Protein AF-0000000074132745 (afdb_homodimer)

Organism: Ligilactobacillus salivarius (strain UCC118) (NCBI:txid362948)

Radius of gyration: 22.04 Å; Cα contacts (8 Å, |Δi|>4): 726; chains: 2; bounding box: 59×52×39 Å

Foldseek 3Di:
DADQVVLQVCLQVQQDDPPDQWGWHHDVQKIKIKHFQDAWWADDAAKIKGKTKMKMWMWGDDPVQAIEIKMKIWIWMWMWGADPNDIDIDTDTDIDMGDDFDWDWDWHFTARPVVRDTGIDIGIDGPVVSVCSSVVSSVVSVGYYDDPVD/DADQVVLQVCCQVQQDDPPDQWGWHHDVQKIKIKHFQDAWWADDDAKIKGKTKMKMWMWGDDPVQAIEIKIKIWIWMWMWGADPNDIDIDTDTDIDMGDDFDWDWDWHFTARPVVRDTGIDIGIDGPVVSVCSSVVSSVVSVGYYDDPVD

Solvent-accessible surface area (backbone atoms only — not comparable to full-atom values): 15128 Å² total; per-residue (Å²): 108,62,53,68,68,59,53,55,67,44,40,38,72,69,69,39,45,95,85,44,84,40,48,46,46,69,59,93,59,23,44,37,36,39,32,68,48,37,48,32,38,37,58,50,66,54,31,41,34,42,39,40,32,35,40,32,47,35,35,37,57,49,94,84,50,29,31,47,78,43,27,36,39,41,39,37,38,40,34,42,33,43,45,95,89,39,71,27,40,36,39,37,41,37,38,36,41,27,54,67,48,39,42,34,42,36,37,30,48,22,28,37,60,84,82,62,50,73,40,84,41,74,35,60,45,49,48,66,57,61,50,47,55,54,50,48,54,37,45,74,38,54,39,41,76,45,56,97,89,88,107,60,52,69,69,59,54,57,68,43,41,38,71,70,69,38,46,93,86,44,84,40,49,45,48,69,59,91,59,24,44,38,37,39,32,69,46,38,46,33,39,37,56,49,67,55,30,42,33,41,38,40,33,38,40,32,46,36,36,36,58,50,95,85,50,30,31,48,78,44,27,36,39,39,38,37,37,39,35,42,32,42,45,95,87,39,71,26,39,34,40,36,41,38,40,36,39,26,54,66,46,41,43,34,40,37,38,30,48,23,30,36,60,85,81,62,50,72,41,83,41,74,33,59,45,50,50,64,57,62,50,49,54,54,51,50,54,38,45,74,40,53,40,41,76,44,56,97,89,84

Sequence (300 aa):
MIEKEKVLSDAPKVLNSDNNPWGVTVEGDSIIGTWKWMDARFFTEGGISDEDKEFTFTVTLKDNGKWKEVDSTSSKTSSIRMHNGKLSFGKDISFSKGKTYQKSISFGIGQDKESGKVGIVESRLDTSIIKKSIRDYLKQCGWKKAGLFGMIEKEKVLSDAPKVLNSDNNPWGVTVEGDSIIGTWKWMDARFFTEGGISDEDKEFTFTVTLKDNGKWKEVDSTSSKTSSIRMHNGKLSFGKDISFSKGKTYQKSISFGIGQDKESGKVGIVESRLDTSIIKKSIRDYLKQCGWKKAGLFG

Secondary structure (DSSP, 8-state):
---HHHHHHHHHHHH--TT-SSEEEEETTEEEEEEEEEEEEEEETTEEEEEEEEEEEEEEE-TTSEEEEEEEEEEEEEEEEEETTEEEEEEEEEEEEEEEEEEEEEEEEEEETTT--EEEEEEEEEHHHHHHHHHHHHHHTT-EE--TT-/---HHHHHHHHHHHH--TT-SSEEEEETTEEEEEEEEEEEEEEETTEEEEEEEEEEEEEEE-TTSEEEEEEEEEEEEEEEEEETTEEEEEEEEEEEEEEEEEEEEEEEEEEETTT--EEEEEEEEEHHHHHHHHHHHHHHTT-EE--TT-

Structure (mmCIF, N/CA/C/O backbone):
data_AF-0000000074132745-model_v1
#
loop_
_entity.id
_entity.type
_entity.pdbx_description
1 polymer 'Uncharacterized protein'
#
loop_
_atom_site.group_PDB
_atom_site.id
_atom_site.type_symbol
_atom_site.label_atom_id
_atom_site.label_alt_id
_atom_site.label_comp_id
_atom_site.label_asym_id
_atom_site.label_entity_id
_atom_site.label_seq_id
_atom_site.pdbx_PDB_ins_code
_atom_site.Cartn_x
_atom_site.Cartn_y
_atom_site.Cartn_z
_atom_site.occupancy
_atom_site.B_iso_or_equiv
_atom_site.auth_seq_id
_atom_site.auth_comp_id
_atom_site.auth_asym_id
_atom_site.auth_atom_id
_atom_site.pdbx_PDB_model_num
ATOM 1 N N . MET A 1 1 ? -24.797 -20.672 -15.43 1 91.62 1 MET A N 1
ATOM 2 C CA . MET A 1 1 ? -23.875 -20.406 -14.336 1 91.62 1 MET A CA 1
ATOM 3 C C . MET A 1 1 ? -23.484 -21.703 -13.625 1 91.62 1 MET A C 1
ATOM 5 O O . MET A 1 1 ? -24.344 -22.5 -13.258 1 91.62 1 MET A O 1
ATOM 9 N N . ILE A 1 2 ? -22.109 -21.859 -13.648 1 95.31 2 ILE A N 1
ATOM 10 C CA . ILE A 1 2 ? -21.594 -23.031 -12.953 1 95.31 2 ILE A CA 1
ATOM 11 C C . ILE A 1 2 ? -21.828 -22.891 -11.453 1 95.31 2 ILE A C 1
ATOM 13 O O . ILE A 1 2 ? -21.703 -21.797 -10.898 1 95.31 2 ILE A O 1
ATOM 17 N N . GLU A 1 3 ? -22.156 -23.938 -10.828 1 96.56 3 GLU A N 1
ATOM 18 C CA . GLU A 1 3 ? -22.453 -23.922 -9.398 1 96.56 3 GLU A CA 1
ATOM 19 C C . GLU A 1 3 ? -21.25 -23.5 -8.578 1 96.56 3 GLU A C 1
ATOM 21 O O . GLU A 1 3 ? -20.109 -23.828 -8.93 1 96.56 3 GLU A O 1
ATOM 26 N N . LYS A 1 4 ? -21.562 -22.844 -7.469 1 97.88 4 LYS A N 1
ATOM 27 C CA . LYS A 1 4 ? -20.547 -22.266 -6.609 1 97.88 4 LYS A CA 1
ATOM 28 C C . LYS A 1 4 ? -19.5 -23.297 -6.195 1 97.88 4 LYS A C 1
ATOM 30 O O . LYS A 1 4 ? -18.297 -23.062 -6.305 1 97.88 4 LYS A O 1
ATOM 35 N N . GLU A 1 5 ? -19.938 -24.438 -5.785 1 97.12 5 GLU A N 1
ATOM 36 C CA . GLU A 1 5 ? -19.047 -25.484 -5.273 1 97.12 5 GLU A CA 1
ATOM 37 C C . GLU A 1 5 ? -18.062 -25.938 -6.348 1 97.12 5 GLU A C 1
ATOM 39 O O . GLU A 1 5 ? -16.875 -26.141 -6.066 1 97.12 5 GLU A O 1
ATOM 44 N N . LYS A 1 6 ? -18.562 -26.094 -7.461 1 97.88 6 LYS A N 1
ATOM 45 C CA . LYS A 1 6 ? -17.719 -26.562 -8.562 1 97.88 6 LYS A CA 1
ATOM 46 C C . LYS A 1 6 ? -16.719 -25.484 -8.969 1 97.88 6 LYS A C 1
ATOM 48 O O . LYS A 1 6 ? -15.555 -25.781 -9.25 1 97.88 6 LYS A O 1
ATOM 53 N N . VAL A 1 7 ? -17.172 -24.172 -9.031 1 98.56 7 VAL A N 1
ATOM 54 C CA . VAL A 1 7 ? -16.297 -23.062 -9.352 1 98.56 7 VAL A CA 1
ATOM 55 C C . VAL A 1 7 ? -15.125 -23.016 -8.367 1 98.56 7 VAL A C 1
ATOM 57 O O . VAL A 1 7 ? -13.977 -22.891 -8.781 1 98.56 7 VAL A O 1
ATOM 60 N N . LEU A 1 8 ? -15.406 -23.172 -7.113 1 98.69 8 LEU A N 1
ATOM 61 C CA . LEU A 1 8 ? -14.398 -23.109 -6.062 1 98.69 8 LEU A CA 1
ATOM 62 C C . LEU A 1 8 ? -13.438 -24.297 -6.172 1 98.69 8 LEU A C 1
ATOM 64 O O . LEU A 1 8 ? -12.219 -24.109 -6.098 1 98.69 8 LEU A O 1
ATOM 68 N N . SER A 1 9 ? -13.938 -25.438 -6.391 1 98.19 9 SER A N 1
ATOM 69 C CA . SER A 1 9 ? -13.109 -26.641 -6.41 1 98.19 9 SER A CA 1
ATOM 70 C C . SER A 1 9 ? -12.172 -26.656 -7.613 1 98.19 9 SER A C 1
ATOM 72 O O . SER A 1 9 ? -11.047 -27.141 -7.527 1 98.19 9 SER A O 1
ATOM 74 N N . ASP A 1 10 ? -12.578 -26.094 -8.711 1 98.44 10 ASP A N 1
ATOM 75 C CA . ASP A 1 10 ? -11.82 -26.156 -9.953 1 98.44 10 ASP A CA 1
ATOM 76 C C . ASP A 1 10 ? -10.805 -25.031 -10.031 1 98.44 10 ASP A C 1
ATOM 78 O O . ASP A 1 10 ? -9.852 -25.078 -10.82 1 98.44 10 ASP A O 1
ATOM 82 N N . ALA A 1 11 ? -10.977 -23.984 -9.227 1 98.69 11 ALA A N 1
ATOM 83 C CA . ALA A 1 11 ? -10.203 -22.75 -9.359 1 98.69 11 ALA A CA 1
ATOM 84 C C . ALA A 1 11 ? -8.703 -23.031 -9.273 1 98.69 11 ALA A C 1
ATOM 86 O O . ALA A 1 11 ? -7.941 -22.641 -10.156 1 98.69 11 ALA A O 1
ATOM 87 N N . PRO A 1 12 ? -8.25 -23.766 -8.242 1 98.62 12 PRO A N 1
ATOM 88 C CA . PRO A 1 12 ? -6.812 -24.016 -8.172 1 98.62 12 PRO A CA 1
ATOM 89 C C . PRO A 1 12 ? -6.289 -24.812 -9.375 1 98.62 12 PRO A C 1
ATOM 91 O O . PRO A 1 12 ? -5.18 -24.547 -9.844 1 98.62 12 PRO A O 1
ATOM 94 N N . LYS A 1 13 ? -7.062 -25.734 -9.875 1 97.75 13 LYS A N 1
ATOM 95 C CA . LYS A 1 13 ? -6.652 -26.562 -11.008 1 97.75 13 LYS A CA 1
ATOM 96 C C . LYS A 1 13 ? -6.52 -25.719 -12.281 1 97.75 13 LYS A C 1
ATOM 98 O O . LYS A 1 13 ? -5.605 -25.938 -13.078 1 97.75 13 LYS A O 1
ATOM 103 N N . VAL A 1 14 ? -7.371 -24.797 -12.367 1 97.88 14 VAL A N 1
ATOM 104 C CA . VAL A 1 14 ? -7.445 -24 -13.594 1 97.88 14 VAL A CA 1
ATOM 105 C C . VAL A 1 14 ? -6.449 -22.844 -13.531 1 97.88 14 VAL A C 1
ATOM 107 O O . VAL A 1 14 ? -5.812 -22.516 -14.531 1 97.88 14 VAL A O 1
ATOM 110 N N . LEU A 1 15 ? -6.281 -22.266 -12.375 1 98.44 15 LEU A N 1
ATOM 111 C CA . LEU A 1 15 ? -5.617 -20.969 -12.258 1 98.44 15 LEU A CA 1
ATOM 112 C C . LEU A 1 15 ? -4.148 -21.141 -11.883 1 98.44 15 LEU A C 1
ATOM 114 O O . LEU A 1 15 ? -3.35 -20.219 -12.047 1 98.44 15 LEU A O 1
ATOM 118 N N . ASN A 1 16 ? -3.832 -22.219 -11.297 1 98.31 16 ASN A N 1
ATOM 119 C CA . ASN A 1 16 ? -2.428 -22.453 -10.977 1 98.31 16 ASN A CA 1
ATOM 120 C C . ASN A 1 16 ? -1.669 -23.016 -12.18 1 98.31 16 ASN A C 1
ATOM 122 O O . ASN A 1 16 ? -2.191 -23.859 -12.914 1 98.31 16 ASN A O 1
ATOM 126 N N . SER A 1 17 ? -0.563 -22.438 -12.438 1 96.06 17 SER A N 1
ATOM 127 C CA . SER A 1 17 ? 0.348 -22.906 -13.484 1 96.06 17 SER A CA 1
ATOM 128 C C . SER A 1 17 ? 1.798 -22.594 -13.125 1 96.06 17 SER A C 1
ATOM 130 O O . SER A 1 17 ? 2.072 -21.625 -12.398 1 96.06 17 SER A O 1
ATOM 132 N N . ASP A 1 18 ? 2.672 -23.344 -13.734 1 92.5 18 ASP A N 1
ATOM 133 C CA . ASP A 1 18 ? 4.094 -23.109 -13.516 1 92.5 18 ASP A CA 1
ATOM 134 C C . ASP A 1 18 ? 4.523 -21.766 -14.094 1 92.5 18 ASP A C 1
ATOM 136 O O . ASP A 1 18 ? 5.57 -21.219 -13.734 1 92.5 18 ASP A O 1
ATOM 140 N N . ASN A 1 19 ? 3.654 -21.266 -14.969 1 93 19 ASN A N 1
ATOM 141 C CA . ASN A 1 19 ? 4.004 -20.016 -15.648 1 93 19 ASN A CA 1
ATOM 142 C C . ASN A 1 19 ? 3.516 -18.797 -14.883 1 93 19 ASN A C 1
ATOM 144 O O . ASN A 1 19 ? 3.885 -17.672 -15.211 1 93 19 ASN A O 1
ATOM 148 N N . ASN A 1 20 ? 2.699 -19.047 -13.875 1 95.25 20 ASN A N 1
ATOM 149 C CA . ASN A 1 20 ? 2.191 -17.938 -13.086 1 95.25 20 ASN A CA 1
ATOM 150 C C . ASN A 1 20 ? 3.039 -17.703 -11.836 1 95.25 20 ASN A C 1
ATOM 152 O O . ASN A 1 20 ? 3.338 -18.641 -11.102 1 95.25 20 ASN A O 1
ATOM 156 N N . PRO A 1 21 ? 3.383 -16.531 -11.617 1 95.75 21 PRO A N 1
ATOM 157 C CA . PRO A 1 21 ? 4.207 -16.266 -10.438 1 95.75 21 PRO A CA 1
ATOM 158 C C . PRO A 1 21 ? 3.391 -16.219 -9.148 1 95.75 21 PRO A C 1
ATOM 160 O O . PRO A 1 21 ? 3.906 -15.812 -8.102 1 95.75 21 PRO A O 1
ATOM 163 N N . TRP A 1 22 ? 2.117 -16.594 -9.227 1 98.06 22 TRP A N 1
ATOM 164 C CA . TRP A 1 22 ? 1.252 -16.625 -8.055 1 98.06 22 TRP A CA 1
ATOM 165 C C . TRP A 1 22 ? 0.642 -18.016 -7.863 1 98.06 22 TRP A C 1
ATOM 167 O O . TRP A 1 22 ? 0.719 -18.859 -8.758 1 98.06 22 TRP A O 1
ATOM 177 N N . GLY A 1 23 ? 0.173 -18.203 -6.586 1 98.38 23 GLY A N 1
ATOM 178 C CA . GLY A 1 23 ? -0.6 -19.391 -6.266 1 98.38 23 GLY A CA 1
ATOM 179 C C . GLY A 1 23 ? -2.045 -19.094 -5.918 1 98.38 23 GLY A C 1
ATOM 180 O O . GLY A 1 23 ? -2.348 -18.031 -5.367 1 98.38 23 GLY A O 1
ATOM 181 N N . VAL A 1 24 ? -2.898 -20.062 -6.242 1 98.88 24 VAL A N 1
ATOM 182 C CA . VAL A 1 24 ? -4.32 -19.891 -5.965 1 98.88 24 VAL A CA 1
ATOM 183 C C . VAL A 1 24 ? -4.801 -21.016 -5.043 1 98.88 24 VAL A C 1
ATOM 185 O O . VAL A 1 24 ? -4.488 -22.188 -5.262 1 98.88 24 VAL A O 1
ATOM 188 N N . THR A 1 25 ? -5.465 -20.656 -4.035 1 98.81 25 THR A N 1
ATOM 189 C CA . THR A 1 25 ? -6.105 -21.562 -3.094 1 98.81 25 THR A CA 1
ATOM 190 C C . THR A 1 25 ? -7.562 -21.172 -2.865 1 98.81 25 THR A C 1
ATOM 192 O O . THR A 1 25 ? -8.023 -20.156 -3.365 1 98.81 25 THR A O 1
ATOM 195 N N . VAL A 1 26 ? -8.25 -22.078 -2.18 1 98.88 26 VAL A N 1
ATOM 196 C CA . VAL A 1 26 ? -9.641 -21.812 -1.816 1 98.88 26 VAL A CA 1
ATOM 197 C C . VAL A 1 26 ? -9.812 -21.922 -0.303 1 98.88 26 VAL A C 1
ATOM 199 O O . VAL A 1 26 ? -9.297 -22.859 0.316 1 98.88 26 VAL A O 1
ATOM 202 N N . GLU A 1 27 ? -10.391 -20.953 0.291 1 98.5 27 GLU A N 1
ATOM 203 C CA . GLU A 1 27 ? -10.781 -20.953 1.698 1 98.5 27 GLU A CA 1
ATOM 204 C C . GLU A 1 27 ? -12.242 -20.562 1.862 1 98.5 27 GLU A C 1
ATOM 206 O O . GLU A 1 27 ? -12.609 -19.406 1.651 1 98.5 27 GLU A O 1
ATOM 211 N N . GLY A 1 28 ? -13.109 -21.531 2.318 1 97.94 28 GLY A N 1
ATOM 212 C CA . GLY A 1 28 ? -14.539 -21.266 2.352 1 97.94 28 GLY A CA 1
ATOM 213 C C . GLY A 1 28 ? -15.109 -20.922 0.991 1 97.94 28 GLY A C 1
ATOM 214 O O . GLY A 1 28 ? -14.938 -21.672 0.027 1 97.94 28 GLY A O 1
ATOM 215 N N . ASP A 1 29 ? -15.656 -19.703 0.936 1 98.5 29 ASP A N 1
ATOM 216 C CA . ASP A 1 29 ? -16.297 -19.266 -0.302 1 98.5 29 ASP A CA 1
ATOM 217 C C . ASP A 1 29 ? -15.375 -18.359 -1.11 1 98.5 29 ASP A C 1
ATOM 219 O O . ASP A 1 29 ? -15.828 -17.641 -2.004 1 98.5 29 ASP A O 1
ATOM 223 N N . SER A 1 30 ? -14.094 -18.453 -0.78 1 98.81 30 SER A N 1
ATOM 224 C CA . SER A 1 30 ? -13.203 -17.469 -1.389 1 98.81 30 SER A CA 1
ATOM 225 C C . SER A 1 30 ? -12.117 -18.141 -2.221 1 98.81 30 SER A C 1
ATOM 227 O O . SER A 1 30 ? -11.57 -19.172 -1.822 1 98.81 30 SER A O 1
ATOM 229 N N . ILE A 1 31 ? -11.828 -17.609 -3.383 1 98.94 31 ILE A N 1
ATOM 230 C CA . ILE A 1 31 ? -10.625 -17.875 -4.168 1 98.94 31 ILE A CA 1
ATOM 231 C C . ILE A 1 31 ? -9.555 -16.844 -3.838 1 98.94 31 ILE A C 1
ATOM 233 O O . ILE A 1 31 ? -9.797 -15.641 -3.926 1 98.94 31 ILE A O 1
ATOM 237 N N . ILE A 1 32 ? -8.406 -17.312 -3.453 1 98.94 32 ILE A N 1
ATOM 238 C CA . ILE A 1 32 ? -7.34 -16.438 -2.973 1 98.94 32 ILE A CA 1
ATOM 239 C C . ILE A 1 32 ? -6.098 -16.609 -3.848 1 98.94 32 ILE A C 1
ATOM 241 O O . ILE A 1 32 ? -5.496 -17.688 -3.881 1 98.94 32 ILE A O 1
ATOM 245 N N . GLY A 1 33 ? -5.758 -15.57 -4.609 1 98.88 33 GLY A N 1
ATOM 246 C CA . GLY A 1 33 ? -4.496 -15.523 -5.324 1 98.88 33 GLY A CA 1
ATOM 247 C C . GLY A 1 33 ? -3.414 -14.766 -4.57 1 98.88 33 GLY A C 1
ATOM 248 O O . GLY A 1 33 ? -3.611 -13.617 -4.18 1 98.88 33 GLY A O 1
ATOM 249 N N . THR A 1 34 ? -2.279 -15.391 -4.379 1 98.88 34 THR A N 1
ATOM 250 C CA . THR A 1 34 ? -1.178 -14.773 -3.641 1 98.88 34 THR A CA 1
ATOM 251 C C . THR A 1 34 ? 0.069 -14.68 -4.516 1 98.88 34 THR A C 1
ATOM 253 O O . THR A 1 34 ? 0.496 -15.672 -5.109 1 98.88 34 THR A O 1
ATOM 256 N N . TRP A 1 35 ? 0.606 -13.547 -4.625 1 98.75 35 TRP A N 1
ATOM 257 C CA . TRP A 1 35 ? 1.823 -13.25 -5.375 1 98.75 35 TRP A CA 1
ATOM 258 C C . TRP A 1 35 ? 2.9 -12.672 -4.461 1 98.75 35 TRP A C 1
ATOM 260 O O . TRP A 1 35 ? 2.926 -11.469 -4.203 1 98.75 35 TRP A O 1
ATOM 270 N N . LYS A 1 36 ? 3.816 -13.531 -3.939 1 97.94 36 LYS A N 1
ATOM 271 C CA . LYS A 1 36 ? 5.004 -13.062 -3.229 1 97.94 36 LYS A CA 1
ATOM 272 C C . LYS A 1 36 ? 6.07 -12.57 -4.203 1 97.94 36 LYS A C 1
ATOM 274 O O . LYS A 1 36 ? 6.965 -13.328 -4.586 1 97.94 36 LYS A O 1
ATOM 279 N N . TRP A 1 37 ? 6.02 -11.25 -4.516 1 97.69 37 TRP A N 1
ATOM 280 C CA . TRP A 1 37 ? 6.816 -10.805 -5.652 1 97.69 37 TRP A CA 1
ATOM 281 C C . TRP A 1 37 ? 8.219 -10.414 -5.211 1 97.69 37 TRP A C 1
ATOM 283 O O . TRP A 1 37 ? 9.102 -10.195 -6.047 1 97.69 37 TRP A O 1
ATOM 293 N N . MET A 1 38 ? 8.391 -10.352 -3.873 1 97.81 38 MET A N 1
ATOM 294 C CA . MET A 1 38 ? 9.727 -10.016 -3.379 1 97.81 38 MET A CA 1
ATOM 295 C C . MET A 1 38 ? 10.008 -10.727 -2.057 1 97.81 38 MET A C 1
ATOM 297 O O . MET A 1 38 ? 9.203 -10.664 -1.128 1 97.81 38 MET A O 1
ATOM 301 N N . ASP A 1 39 ? 11.047 -11.422 -1.954 1 97.94 39 ASP A N 1
ATOM 302 C CA . ASP A 1 39 ? 11.672 -11.984 -0.761 1 97.94 39 ASP A CA 1
ATOM 303 C C . ASP A 1 39 ? 13.18 -12.133 -0.948 1 97.94 39 ASP A C 1
ATOM 305 O O . ASP A 1 39 ? 13.664 -13.188 -1.359 1 97.94 39 ASP A O 1
ATOM 309 N N . ALA A 1 40 ? 13.867 -11 -0.636 1 97.75 40 ALA A N 1
ATOM 310 C CA . ALA A 1 40 ? 15.281 -10.984 -1.001 1 97.75 40 ALA A CA 1
ATOM 311 C C . ALA A 1 40 ? 16.062 -10.016 -0.13 1 97.75 40 ALA A C 1
ATOM 313 O O . ALA A 1 40 ? 15.484 -9.133 0.504 1 97.75 40 ALA A O 1
ATOM 314 N N . ARG A 1 41 ? 17.359 -10.227 -0.05 1 97.31 41 ARG A N 1
ATOM 315 C CA . ARG A 1 41 ? 18.344 -9.258 0.428 1 97.31 41 ARG A CA 1
ATOM 316 C C . ARG A 1 41 ? 19.172 -8.695 -0.728 1 97.31 41 ARG A C 1
ATOM 318 O O . ARG A 1 41 ? 19.781 -9.445 -1.49 1 97.31 41 ARG A O 1
ATOM 325 N N . PHE A 1 42 ? 19.125 -7.438 -0.854 1 93 42 PHE A N 1
ATOM 326 C CA . PHE A 1 42 ? 19.906 -6.797 -1.906 1 93 42 PHE A CA 1
ATOM 327 C C . PHE A 1 42 ? 21.234 -6.281 -1.359 1 93 42 PHE A C 1
ATOM 329 O O . PHE A 1 42 ? 21.297 -5.773 -0.238 1 93 42 PHE A O 1
ATOM 336 N N . PHE A 1 43 ? 22.203 -6.383 -2.203 1 89.31 43 PHE A N 1
ATOM 337 C CA . PHE A 1 43 ? 23.531 -5.871 -1.866 1 89.31 43 PHE A CA 1
ATOM 338 C C . PHE A 1 43 ? 23.828 -4.602 -2.654 1 89.31 43 PHE A C 1
ATOM 340 O O . PHE A 1 43 ? 23.703 -4.578 -3.881 1 89.31 43 PHE A O 1
ATOM 347 N N . THR A 1 44 ? 24.094 -3.586 -1.905 1 79.5 44 THR A N 1
ATOM 348 C CA . THR A 1 44 ? 24.531 -2.344 -2.531 1 79.5 44 THR A CA 1
ATOM 349 C C . THR A 1 44 ? 25.922 -1.967 -2.059 1 79.5 44 THR A C 1
ATOM 351 O O . THR A 1 44 ? 26.484 -2.604 -1.156 1 79.5 44 THR A O 1
ATOM 354 N N . GLU A 1 45 ? 26.438 -0.993 -2.83 1 77.75 45 GLU A N 1
ATOM 355 C CA . GLU A 1 45 ? 27.75 -0.535 -2.352 1 77.75 45 GLU A CA 1
ATOM 356 C C . GLU A 1 45 ? 27.641 0.071 -0.956 1 77.75 45 GLU A C 1
ATOM 358 O O . GLU A 1 45 ? 27 1.108 -0.771 1 77.75 45 GLU A O 1
ATOM 363 N N . GLY A 1 46 ? 28.078 -0.654 -0.005 1 78.25 46 GLY A N 1
ATOM 364 C CA . GLY A 1 46 ? 28.156 -0.149 1.356 1 78.25 46 GLY A CA 1
ATOM 365 C C . GLY A 1 46 ? 26.953 -0.5 2.201 1 78.25 46 GLY A C 1
ATOM 366 O O . GLY A 1 46 ? 26.766 0.058 3.283 1 78.25 46 GLY A O 1
ATOM 367 N N . GLY A 1 47 ? 26.062 -1.343 1.623 1 86.94 47 GLY A N 1
ATOM 368 C CA . GLY A 1 47 ? 24.953 -1.642 2.512 1 86.94 47 GLY A CA 1
ATOM 369 C C . GLY A 1 47 ? 24.078 -2.783 2.02 1 86.94 47 GLY A C 1
ATOM 370 O O . GLY A 1 47 ? 24.484 -3.535 1.129 1 86.94 47 GLY A O 1
ATOM 371 N N . ILE A 1 48 ? 23.062 -2.959 2.748 1 91.81 48 ILE A N 1
ATOM 372 C CA . ILE A 1 48 ? 22.141 -4.047 2.445 1 91.81 48 ILE A CA 1
ATOM 373 C C . ILE A 1 48 ? 20.703 -3.555 2.58 1 91.81 48 ILE A C 1
ATOM 375 O O . ILE A 1 48 ? 20.422 -2.592 3.303 1 91.81 48 ILE A O 1
ATOM 379 N N . SER A 1 49 ? 19.828 -4.156 1.822 1 93.81 49 SER A N 1
ATOM 380 C CA . SER A 1 49 ? 18.391 -3.945 1.944 1 93.81 49 SER A CA 1
ATOM 381 C C . SER A 1 49 ? 17.641 -5.273 1.966 1 93.81 49 SER A C 1
ATOM 383 O O . SER A 1 49 ? 17.766 -6.082 1.044 1 93.81 49 SER A O 1
ATOM 385 N N . ASP A 1 50 ? 16.969 -5.473 3.023 1 97.81 50 ASP A N 1
ATOM 386 C CA . ASP A 1 50 ? 16.062 -6.613 3.107 1 97.81 50 ASP A CA 1
ATOM 387 C C . ASP A 1 50 ? 14.648 -6.223 2.695 1 97.81 50 ASP A C 1
ATOM 389 O O . ASP A 1 50 ? 14.102 -5.238 3.197 1 97.81 50 ASP A O 1
ATOM 393 N N . GLU A 1 51 ? 14.07 -7.023 1.775 1 97.94 51 GLU A N 1
ATOM 394 C CA . GLU A 1 51 ? 12.734 -6.715 1.283 1 97.94 51 GLU A CA 1
ATOM 395 C C . GLU A 1 51 ? 11.852 -7.957 1.257 1 97.94 51 GLU A C 1
ATOM 397 O O . GLU A 1 51 ? 12.281 -9.023 0.802 1 97.94 51 GLU A O 1
ATOM 402 N N . ASP A 1 52 ? 10.688 -7.875 1.819 1 98.69 52 ASP A N 1
ATOM 403 C CA . ASP A 1 52 ? 9.633 -8.883 1.838 1 98.69 52 ASP A CA 1
ATOM 404 C C . ASP A 1 52 ? 8.289 -8.266 1.459 1 98.69 52 ASP A C 1
ATOM 406 O O . ASP A 1 52 ? 7.734 -7.453 2.207 1 98.69 52 ASP A O 1
ATOM 410 N N . LYS A 1 53 ? 7.707 -8.648 0.286 1 98.69 53 LYS A N 1
ATOM 411 C CA . LYS A 1 53 ? 6.504 -8.016 -0.247 1 98.69 53 LYS A CA 1
ATOM 412 C C . LYS A 1 53 ? 5.57 -9.047 -0.874 1 98.69 53 LYS A C 1
ATOM 414 O O . LYS A 1 53 ? 6.02 -9.961 -1.571 1 98.69 53 LYS A O 1
ATOM 419 N N . GLU A 1 54 ? 4.277 -8.891 -0.59 1 98.88 54 GLU A N 1
ATOM 420 C CA . GLU A 1 54 ? 3.27 -9.852 -1.036 1 98.88 54 GLU A CA 1
ATOM 421 C C . GLU A 1 54 ? 1.957 -9.148 -1.374 1 98.88 54 GLU A C 1
ATOM 423 O O . GLU A 1 54 ? 1.535 -8.234 -0.664 1 98.88 54 GLU A O 1
ATOM 428 N N . PHE A 1 55 ? 1.353 -9.539 -2.432 1 98.94 55 PHE A N 1
ATOM 429 C CA . PHE A 1 55 ? 0.032 -9.094 -2.867 1 98.94 55 PHE A CA 1
ATOM 430 C C . PHE A 1 55 ? -0.952 -10.258 -2.871 1 98.94 55 PHE A C 1
ATOM 432 O O . PHE A 1 55 ? -0.625 -11.352 -3.334 1 98.94 55 PHE A O 1
ATOM 439 N N . THR A 1 56 ? -2.123 -10.078 -2.324 1 98.94 56 THR A N 1
ATOM 440 C CA . THR A 1 56 ? -3.18 -11.078 -2.322 1 98.94 56 THR A CA 1
ATOM 441 C C . THR A 1 56 ? -4.469 -10.508 -2.904 1 98.94 56 THR A C 1
ATOM 443 O O . THR A 1 56 ? -4.922 -9.438 -2.496 1 98.94 56 THR A O 1
ATOM 446 N N . PHE A 1 57 ? -4.996 -11.141 -3.861 1 98.94 57 PHE A N 1
ATOM 447 C CA . PHE A 1 57 ? -6.301 -10.852 -4.445 1 98.94 57 PHE A CA 1
ATOM 448 C C . PHE A 1 57 ? -7.332 -11.891 -4.012 1 98.94 57 PHE A C 1
ATOM 450 O O . PHE A 1 57 ? -7.207 -13.07 -4.34 1 98.94 57 PHE A O 1
ATOM 457 N N . THR A 1 58 ? -8.367 -11.469 -3.283 1 98.88 58 THR A N 1
ATOM 458 C CA . THR A 1 58 ? -9.383 -12.375 -2.758 1 98.88 58 THR A CA 1
ATOM 459 C C . THR A 1 58 ? -10.734 -12.109 -3.416 1 98.88 58 THR A C 1
ATOM 461 O O . THR A 1 58 ? -11.219 -10.977 -3.42 1 98.88 58 THR A O 1
ATOM 464 N N . VAL A 1 59 ? -11.281 -13.164 -3.928 1 98.62 59 VAL A N 1
ATOM 465 C CA . VAL A 1 59 ? -12.633 -13.125 -4.469 1 98.62 59 VAL A CA 1
ATOM 466 C C . VAL A 1 59 ? -13.547 -14.039 -3.65 1 98.62 59 VAL A C 1
ATOM 468 O O . VAL A 1 59 ? -13.234 -15.211 -3.441 1 98.62 59 VAL A O 1
ATOM 471 N N . THR A 1 60 ? -14.625 -13.492 -3.199 1 98.5 60 THR A N 1
ATOM 472 C CA . THR A 1 60 ? -15.586 -14.258 -2.418 1 98.5 60 THR A CA 1
ATOM 473 C C . THR A 1 60 ? -16.891 -14.438 -3.189 1 98.5 60 THR A C 1
ATOM 475 O O . THR A 1 60 ? -17.5 -13.453 -3.613 1 98.5 60 THR A O 1
ATOM 478 N N . LEU A 1 61 ? -17.281 -15.625 -3.33 1 98.19 61 LEU A N 1
ATOM 479 C CA . LEU A 1 61 ? -18.5 -15.953 -4.066 1 98.19 61 LEU A CA 1
ATOM 480 C C . LEU A 1 61 ? -19.719 -15.875 -3.158 1 98.19 61 LEU A C 1
ATOM 482 O O . LEU A 1 61 ? -19.703 -16.391 -2.039 1 98.19 61 LEU A O 1
ATOM 486 N N . LYS A 1 62 ? -20.703 -15.258 -3.699 1 95.69 62 LYS A N 1
ATOM 487 C CA . LYS A 1 62 ? -22 -15.172 -3.027 1 95.69 62 LYS A CA 1
ATOM 488 C C . LYS A 1 62 ? -22.984 -16.203 -3.586 1 95.69 62 LYS A C 1
ATOM 490 O O . LYS A 1 62 ? -22.75 -16.766 -4.652 1 95.69 62 LYS A O 1
ATOM 495 N N . ASP A 1 63 ? -24.094 -16.281 -2.846 1 92.38 63 ASP A N 1
ATOM 496 C CA . ASP A 1 63 ? -25.062 -17.281 -3.254 1 92.38 63 ASP A CA 1
ATOM 497 C C . ASP A 1 63 ? -25.875 -16.812 -4.453 1 92.38 63 ASP A C 1
ATOM 499 O O . ASP A 1 63 ? -26.484 -17.625 -5.156 1 92.38 63 ASP A O 1
ATOM 503 N N . ASN A 1 64 ? -25.812 -15.562 -4.84 1 91.75 64 ASN A N 1
ATOM 504 C CA . ASN A 1 64 ? -26.656 -15.023 -5.902 1 91.75 64 ASN A CA 1
ATOM 505 C C . ASN A 1 64 ? -25.922 -14.961 -7.234 1 91.75 64 ASN A C 1
ATOM 507 O O . ASN A 1 64 ? -26.328 -14.234 -8.141 1 91.75 64 ASN A O 1
ATOM 511 N N . GLY A 1 65 ? -24.797 -15.664 -7.305 1 94.69 65 GLY A N 1
ATOM 512 C CA . GLY A 1 65 ? -24.078 -15.727 -8.562 1 94.69 65 GLY A CA 1
ATOM 513 C C . GLY A 1 65 ? -23.141 -14.547 -8.773 1 94.69 65 GLY A C 1
ATOM 514 O O . GLY A 1 65 ? -22.641 -14.336 -9.883 1 94.69 65 GLY A O 1
ATOM 515 N N . LYS A 1 66 ? -22.891 -13.828 -7.727 1 96.81 66 LYS A N 1
ATOM 516 C CA . LYS A 1 66 ? -22 -12.672 -7.785 1 96.81 66 LYS A CA 1
ATOM 517 C C . LYS A 1 66 ? -20.766 -12.891 -6.922 1 96.81 66 LYS A C 1
ATOM 519 O O . LYS A 1 66 ? -20.719 -13.812 -6.109 1 96.81 66 LYS A O 1
ATOM 524 N N . TRP A 1 67 ? -19.688 -12.125 -7.266 1 97.62 67 TRP A N 1
ATOM 525 C CA . TRP A 1 67 ? -18.547 -12.172 -6.371 1 97.62 67 TRP A CA 1
ATOM 526 C C . TRP A 1 67 ? -18.172 -10.773 -5.898 1 97.62 67 TRP A C 1
ATOM 528 O O . TRP A 1 67 ? -18.531 -9.773 -6.523 1 97.62 67 TRP A O 1
ATOM 538 N N . LYS A 1 68 ? -17.516 -10.727 -4.688 1 97.38 68 LYS A N 1
ATOM 539 C CA . LYS A 1 68 ? -16.859 -9.539 -4.152 1 97.38 68 LYS A CA 1
ATOM 540 C C . LYS A 1 68 ? -15.344 -9.68 -4.188 1 97.38 68 LYS A C 1
ATOM 542 O O . LYS A 1 68 ? -14.82 -10.797 -4.145 1 97.38 68 LYS A O 1
ATOM 547 N N . GLU A 1 69 ? -14.688 -8.547 -4.242 1 98.12 69 GLU A N 1
ATOM 548 C CA . GLU A 1 69 ? -13.227 -8.57 -4.32 1 98.12 69 GLU A CA 1
ATOM 549 C C . GLU A 1 69 ? -12.602 -7.715 -3.225 1 98.12 69 GLU A C 1
ATOM 551 O O . GLU A 1 69 ? -13.133 -6.656 -2.879 1 98.12 69 GLU A O 1
ATOM 556 N N . VAL A 1 70 ? -11.453 -8.133 -2.74 1 98.25 70 VAL A N 1
ATOM 557 C CA . VAL A 1 70 ? -10.641 -7.332 -1.836 1 98.25 70 VAL A CA 1
ATOM 558 C C . VAL A 1 70 ? -9.164 -7.668 -2.039 1 98.25 70 VAL A C 1
ATOM 560 O O . VAL A 1 70 ? -8.797 -8.836 -2.178 1 98.25 70 VAL A O 1
ATOM 563 N N . ASP A 1 71 ? -8.344 -6.684 -2.09 1 98.75 71 ASP A N 1
ATOM 564 C CA . ASP A 1 71 ? -6.898 -6.859 -2.152 1 98.75 71 ASP A CA 1
ATOM 565 C C . ASP A 1 71 ? -6.262 -6.691 -0.773 1 98.75 71 ASP A C 1
ATOM 567 O O . ASP A 1 71 ? -6.781 -5.957 0.07 1 98.75 71 ASP A O 1
ATOM 571 N N . SER A 1 72 ? -5.176 -7.336 -0.584 1 98.81 72 SER A N 1
ATOM 572 C CA . SER A 1 72 ? -4.281 -7.051 0.534 1 98.81 72 SER A CA 1
ATOM 573 C C . SER A 1 72 ? -2.828 -6.996 0.078 1 98.81 72 SER A C 1
ATOM 575 O O . SER A 1 72 ? -2.422 -7.75 -0.809 1 98.81 72 SER A O 1
ATOM 577 N N . THR A 1 73 ? -2.174 -6.094 0.649 1 98.81 73 THR A N 1
ATOM 578 C CA . THR A 1 73 ? -0.739 -5.977 0.407 1 98.81 73 THR A CA 1
ATOM 579 C C . THR A 1 73 ? 0.029 -5.918 1.724 1 98.81 73 THR A C 1
ATOM 581 O O . THR A 1 73 ? -0.385 -5.23 2.66 1 98.81 73 THR A O 1
ATOM 584 N N . SER A 1 74 ? 1.111 -6.613 1.812 1 98.81 74 SER A N 1
ATOM 585 C CA . SER A 1 74 ? 2.055 -6.566 2.924 1 98.81 74 SER A CA 1
ATOM 586 C C . SER A 1 74 ? 3.471 -6.277 2.436 1 98.81 74 SER A C 1
ATOM 588 O O . SER A 1 74 ? 3.912 -6.84 1.432 1 98.81 74 SER A O 1
ATOM 590 N N . SER A 1 75 ? 4.148 -5.398 3.105 1 98.75 75 SER A N 1
ATOM 591 C CA . SER A 1 75 ? 5.516 -5.043 2.736 1 98.75 75 SER A CA 1
ATOM 592 C C . SER A 1 75 ? 6.363 -4.754 3.971 1 98.75 75 SER A C 1
ATOM 594 O O . SER A 1 75 ? 5.906 -4.094 4.902 1 98.75 75 SER A O 1
ATOM 596 N N . LYS A 1 76 ? 7.484 -5.238 4.016 1 98.69 76 LYS A N 1
ATOM 597 C CA . LYS A 1 76 ? 8.531 -4.957 4.996 1 98.69 76 LYS A CA 1
ATOM 598 C C . LYS A 1 76 ? 9.867 -4.688 4.312 1 98.69 76 LYS A C 1
ATOM 600 O O . LYS A 1 76 ? 10.328 -5.492 3.498 1 98.69 76 LYS A O 1
ATOM 605 N N . THR A 1 77 ? 10.438 -3.613 4.562 1 98 77 THR A N 1
ATOM 606 C CA . THR A 1 77 ? 11.758 -3.268 4.031 1 98 77 THR A CA 1
ATOM 607 C C . THR A 1 77 ? 12.656 -2.729 5.137 1 98 77 THR A C 1
ATOM 609 O O . THR A 1 77 ? 12.211 -1.953 5.988 1 98 77 THR A O 1
ATOM 612 N N . SER A 1 78 ? 13.805 -3.09 5.191 1 97.94 78 SER A N 1
ATOM 613 C CA . SER A 1 78 ? 14.867 -2.547 6.035 1 97.94 78 SER A CA 1
ATOM 614 C C . SER A 1 78 ? 16.156 -2.369 5.25 1 97.94 78 SER A C 1
ATOM 616 O O . SER A 1 78 ? 16.562 -3.254 4.488 1 97.94 78 SER A O 1
ATOM 618 N N . SER A 1 79 ? 16.797 -1.254 5.398 1 94.5 79 SER A N 1
ATOM 619 C CA . SER A 1 79 ? 18.016 -0.999 4.656 1 94.5 79 SER A CA 1
ATOM 620 C C . SER A 1 79 ? 19.031 -0.236 5.508 1 94.5 79 SER A C 1
ATOM 622 O O . SER A 1 79 ? 18.656 0.554 6.375 1 94.5 79 SER A O 1
ATOM 624 N N . ILE A 1 80 ? 20.172 -0.506 5.34 1 94.31 80 ILE A N 1
ATOM 625 C CA . ILE A 1 80 ? 21.297 0.222 5.914 1 94.31 80 ILE A CA 1
ATOM 626 C C . ILE A 1 80 ? 22.391 0.394 4.863 1 94.31 80 ILE A C 1
ATOM 628 O O . ILE A 1 80 ? 22.688 -0.538 4.113 1 94.31 80 ILE A O 1
ATOM 632 N N . ARG A 1 81 ? 22.828 1.624 4.793 1 87.81 81 ARG A N 1
ATOM 633 C CA . ARG A 1 81 ? 23.875 1.923 3.824 1 87.81 81 ARG A CA 1
ATOM 634 C C . ARG A 1 81 ? 24.875 2.924 4.391 1 87.81 81 ARG A C 1
ATOM 636 O O . ARG A 1 81 ? 24.516 3.787 5.195 1 87.81 81 ARG A O 1
ATOM 643 N N . MET A 1 82 ? 26.016 2.717 4.105 1 85.38 82 MET A N 1
ATOM 644 C CA . MET A 1 82 ? 27.094 3.652 4.441 1 85.38 82 MET A CA 1
ATOM 645 C C . MET A 1 82 ? 27.766 4.172 3.182 1 85.38 82 MET A C 1
ATOM 647 O O . MET A 1 82 ? 28.156 3.391 2.311 1 85.38 82 MET A O 1
ATOM 651 N N . HIS A 1 83 ? 27.781 5.566 3.031 1 75.38 83 HIS A N 1
ATOM 652 C CA . HIS A 1 83 ? 28.484 6.176 1.91 1 75.38 83 HIS A CA 1
ATOM 653 C C . HIS A 1 83 ? 29.328 7.363 2.367 1 75.38 83 HIS A C 1
ATOM 655 O O . HIS A 1 83 ? 28.797 8.336 2.912 1 75.38 83 HIS A O 1
ATOM 661 N N . ASN A 1 84 ? 30.531 7.23 1.975 1 80 84 ASN A N 1
ATOM 662 C CA . ASN A 1 84 ? 31.469 8.281 2.352 1 80 84 ASN A CA 1
ATOM 663 C C . ASN A 1 84 ? 31.328 8.656 3.822 1 80 84 ASN A C 1
ATOM 665 O O . ASN A 1 84 ? 31.25 9.836 4.16 1 80 84 ASN A O 1
ATOM 669 N N . GLY A 1 85 ? 31.219 7.711 4.551 1 80.25 85 GLY A N 1
ATOM 670 C CA . GLY A 1 85 ? 31.156 7.902 5.988 1 80.25 85 GLY A CA 1
ATOM 671 C C . GLY A 1 85 ? 29.766 8.312 6.477 1 80.25 85 GLY A C 1
ATOM 672 O O . GLY A 1 85 ? 29.562 8.5 7.676 1 80.25 85 GLY A O 1
ATOM 673 N N . LYS A 1 86 ? 28.922 8.469 5.551 1 86.25 86 LYS A N 1
ATOM 674 C CA . LYS A 1 86 ? 27.562 8.875 5.926 1 86.25 86 LYS A CA 1
ATOM 675 C C . LYS A 1 86 ? 26.625 7.684 5.93 1 86.25 86 LYS A C 1
ATOM 677 O O . LYS A 1 86 ? 26.656 6.855 5.02 1 86.25 86 LYS A O 1
ATOM 682 N N . LEU A 1 87 ? 25.844 7.621 7.035 1 87.44 87 LEU A N 1
ATOM 683 C CA . LEU A 1 87 ? 24.938 6.496 7.238 1 87.44 87 LEU A CA 1
ATOM 684 C C . LEU A 1 87 ? 23.547 6.82 6.719 1 87.44 87 LEU A C 1
ATOM 686 O O . LEU A 1 87 ? 23.062 7.941 6.895 1 87.44 87 LEU A O 1
ATOM 690 N N . SER A 1 88 ? 23 5.91 5.934 1 90.75 88 SER A N 1
ATOM 691 C CA . SER A 1 88 ? 21.594 5.957 5.578 1 90.75 88 SER A CA 1
ATOM 692 C C . SER A 1 88 ? 20.859 4.711 6.07 1 90.75 88 SER A C 1
ATOM 694 O O . SER A 1 88 ? 21.406 3.605 6.023 1 90.75 88 SER A O 1
ATOM 696 N N . PHE A 1 89 ? 19.688 4.945 6.594 1 94.5 89 PHE A N 1
ATOM 697 C CA . PHE A 1 89 ? 18.891 3.809 7.051 1 94.5 89 PHE A CA 1
ATOM 698 C C . PHE A 1 89 ? 17.422 3.988 6.691 1 94.5 89 PHE A C 1
ATOM 700 O O . PHE A 1 89 ? 16.984 5.105 6.426 1 94.5 89 PHE A O 1
ATOM 707 N N . GLY A 1 90 ? 16.766 2.898 6.52 1 94.88 90 GLY A N 1
ATOM 708 C CA . GLY A 1 90 ? 15.336 2.9 6.266 1 94.88 90 GLY A CA 1
ATOM 709 C C . GLY A 1 90 ? 14.633 1.664 6.797 1 94.88 90 GLY A C 1
ATOM 710 O O . GLY A 1 90 ? 15.172 0.556 6.711 1 94.88 90 GLY A O 1
ATOM 711 N N . LYS A 1 91 ? 13.547 1.899 7.414 1 98.06 91 LYS A N 1
ATOM 712 C CA . LYS A 1 91 ? 12.648 0.822 7.824 1 98.06 91 LYS A CA 1
ATOM 713 C C . LYS A 1 91 ? 11.195 1.156 7.484 1 98.06 91 LYS A C 1
ATOM 715 O O . LYS A 1 91 ? 10.75 2.281 7.707 1 98.06 91 LYS A O 1
ATOM 720 N N . ASP A 1 92 ? 10.57 0.24 6.855 1 98.5 92 ASP A N 1
ATOM 721 C CA . ASP A 1 92 ? 9.18 0.412 6.441 1 98.5 92 ASP A CA 1
ATOM 722 C C . ASP A 1 92 ? 8.383 -0.874 6.648 1 98.5 92 ASP A C 1
ATOM 724 O O . ASP A 1 92 ? 8.836 -1.959 6.277 1 98.5 92 ASP A O 1
ATOM 728 N N . ILE A 1 93 ? 7.301 -0.854 7.34 1 98.75 93 ILE A N 1
ATOM 729 C CA . ILE A 1 93 ? 6.324 -1.932 7.453 1 98.75 93 ILE A CA 1
ATOM 730 C C . ILE A 1 93 ? 4.945 -1.422 7.047 1 98.75 93 ILE A C 1
ATOM 732 O O . ILE A 1 93 ? 4.508 -0.36 7.5 1 98.75 93 ILE A O 1
ATOM 736 N N . SER A 1 94 ? 4.32 -2.129 6.191 1 98.62 94 SER A N 1
ATOM 737 C CA . SER A 1 94 ? 3.014 -1.674 5.73 1 98.62 94 SER A CA 1
ATOM 738 C C . SER A 1 94 ? 2.076 -2.852 5.48 1 98.62 94 SER A C 1
ATOM 740 O O . SER A 1 94 ? 2.514 -3.914 5.035 1 98.62 94 SER A O 1
ATOM 742 N N . PHE A 1 95 ? 0.864 -2.688 5.801 1 98.62 95 PHE A N 1
ATOM 743 C CA . PHE A 1 95 ? -0.255 -3.568 5.492 1 98.62 95 PHE A CA 1
ATOM 744 C C . PHE A 1 95 ? -1.448 -2.77 4.98 1 98.62 95 PHE A C 1
ATOM 746 O O . PHE A 1 95 ? -1.75 -1.694 5.504 1 98.62 95 PHE A O 1
ATOM 753 N N . SER A 1 96 ? -2.039 -3.24 3.957 1 98.62 96 SER A N 1
ATOM 754 C CA . SER A 1 96 ? -3.238 -2.582 3.449 1 98.62 96 SER A CA 1
ATOM 755 C C . SER A 1 96 ? -4.27 -3.602 2.975 1 98.62 96 SER A C 1
ATOM 757 O O . SER A 1 96 ? -3.912 -4.711 2.572 1 98.62 96 SER A O 1
ATOM 759 N N . LYS A 1 97 ? -5.449 -3.289 3.096 1 98.62 97 LYS A N 1
ATOM 760 C CA . LYS A 1 97 ? -6.586 -4.074 2.613 1 98.62 97 LYS A CA 1
ATOM 761 C C . LYS A 1 97 ? -7.59 -3.191 1.881 1 98.62 97 LYS A C 1
ATOM 763 O O . LYS A 1 97 ? -8.008 -2.152 2.398 1 98.62 97 LYS A O 1
ATOM 768 N N . GLY A 1 98 ? -7.906 -3.49 0.668 1 98.19 98 GLY A N 1
ATOM 769 C CA . GLY A 1 98 ? -8.758 -2.711 -0.214 1 98.19 98 GLY A CA 1
ATOM 770 C C . GLY A 1 98 ? -8.359 -2.812 -1.674 1 98.19 98 GLY A C 1
ATOM 771 O O . GLY A 1 98 ? -7.754 -3.801 -2.09 1 98.19 98 GLY A O 1
ATOM 772 N N . LYS A 1 99 ? -8.75 -1.892 -2.463 1 98.19 99 LYS A N 1
ATOM 773 C CA . LYS A 1 99 ? -8.391 -1.888 -3.877 1 98.19 99 LYS A CA 1
ATOM 774 C C . LYS A 1 99 ? -6.953 -1.413 -4.074 1 98.19 99 LYS A C 1
ATOM 776 O O . LYS A 1 99 ? -6.543 -0.402 -3.502 1 98.19 99 LYS A O 1
ATOM 781 N N . THR A 1 100 ? -6.246 -2.189 -4.836 1 98.62 100 THR A N 1
ATOM 782 C CA . THR A 1 100 ? -4.84 -1.857 -5.062 1 98.62 100 THR A CA 1
ATOM 783 C C . THR A 1 100 ? -4.496 -1.951 -6.547 1 98.62 100 THR A C 1
ATOM 785 O O . THR A 1 100 ? -4.914 -2.891 -7.23 1 98.62 100 THR A O 1
ATOM 788 N N . TYR A 1 101 ? -3.824 -0.983 -7.02 1 98.75 101 TYR A N 1
ATOM 789 C CA . TYR A 1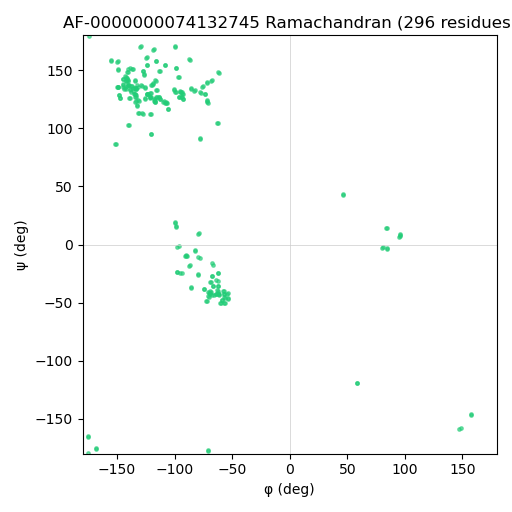 101 ? -3.094 -1.018 -8.281 1 98.75 101 TYR A CA 1
ATOM 790 C C . TYR A 1 101 ? -1.599 -0.841 -8.047 1 98.75 101 TYR A C 1
ATOM 792 O O . TYR A 1 101 ? -1.173 0.123 -7.41 1 98.75 101 TYR A O 1
ATOM 800 N N . GLN A 1 102 ? -0.823 -1.751 -8.523 1 98.81 102 GLN A N 1
ATOM 801 C CA . GLN A 1 102 ? 0.623 -1.666 -8.352 1 98.81 102 GLN A CA 1
ATOM 802 C C . GLN A 1 102 ? 1.357 -2.299 -9.531 1 98.81 102 GLN A C 1
ATOM 804 O O . GLN A 1 102 ? 0.992 -3.385 -9.984 1 98.81 102 GLN A O 1
ATOM 809 N N . LYS A 1 103 ? 2.234 -1.69 -10.109 1 98.81 103 LYS A N 1
ATOM 810 C CA . LYS A 1 103 ? 3.221 -2.188 -11.062 1 98.81 103 LYS A CA 1
ATOM 811 C C . LYS A 1 103 ? 4.641 -1.941 -10.562 1 98.81 103 LYS A C 1
ATOM 813 O O . LYS A 1 103 ? 4.988 -0.818 -10.203 1 98.81 103 LYS A O 1
ATOM 818 N N . SER A 1 104 ? 5.422 -2.959 -10.516 1 98.62 104 SER A N 1
ATOM 819 C CA . SER A 1 104 ? 6.785 -2.896 -10 1 98.62 104 SER A CA 1
ATOM 820 C C . SER A 1 104 ? 7.734 -3.74 -10.852 1 98.62 104 SER A C 1
ATOM 822 O O . SER A 1 104 ? 7.375 -4.832 -11.297 1 98.62 104 SER A O 1
ATOM 824 N N . ILE A 1 105 ? 8.82 -3.262 -11.125 1 98.25 105 ILE A N 1
ATOM 825 C CA . ILE A 1 105 ? 9.906 -4.016 -11.734 1 98.25 105 ILE A CA 1
ATOM 826 C C . ILE A 1 105 ? 11.227 -3.656 -11.047 1 98.25 105 ILE A C 1
ATOM 828 O O . ILE A 1 105 ? 11.469 -2.49 -10.734 1 98.25 105 ILE A O 1
ATOM 832 N N . SER A 1 106 ? 12.055 -4.586 -10.734 1 96.19 106 SER A N 1
ATOM 833 C CA . SER A 1 106 ? 13.367 -4.32 -10.156 1 96.19 106 SER A CA 1
ATOM 834 C C . SER A 1 106 ? 14.383 -5.379 -10.57 1 96.19 106 SER A C 1
ATOM 836 O O . SER A 1 106 ? 14.016 -6.508 -10.898 1 96.19 106 SER A O 1
ATOM 838 N N . PHE A 1 107 ? 15.469 -4.961 -10.617 1 95.06 107 PHE A N 1
ATOM 839 C CA . PHE A 1 107 ? 16.641 -5.766 -10.945 1 95.06 107 PHE A CA 1
ATOM 840 C C . PHE A 1 107 ? 17.844 -5.344 -10.109 1 95.06 107 PHE A C 1
ATOM 842 O O . PHE A 1 107 ? 18.109 -4.148 -9.969 1 95.06 107 PHE A O 1
ATOM 849 N N . GLY A 1 108 ? 18.562 -6.359 -9.539 1 92.69 108 GLY A N 1
ATOM 850 C CA . GLY A 1 108 ? 19.75 -6.035 -8.773 1 92.69 108 GLY A CA 1
ATOM 851 C C . GLY A 1 108 ? 20.516 -7.262 -8.305 1 92.69 108 GLY A C 1
ATOM 852 O O . GLY A 1 108 ? 20.109 -8.391 -8.578 1 92.69 108 GLY A O 1
ATOM 853 N N . ILE A 1 109 ? 21.609 -6.977 -7.609 1 93.44 109 ILE A N 1
ATOM 854 C CA . ILE A 1 109 ? 22.438 -8.047 -7.055 1 93.44 109 ILE A CA 1
ATOM 855 C C . ILE A 1 109 ? 22.016 -8.336 -5.621 1 93.44 109 ILE A C 1
ATOM 857 O O . ILE A 1 109 ? 21.859 -7.418 -4.812 1 93.44 109 ILE A O 1
ATOM 861 N N . GLY A 1 110 ? 21.734 -9.609 -5.367 1 94.5 110 GLY A N 1
ATOM 862 C CA . GLY A 1 110 ? 21.312 -9.961 -4.02 1 94.5 110 GLY A CA 1
ATOM 863 C C . GLY A 1 110 ? 21.125 -11.453 -3.822 1 94.5 110 GLY A C 1
ATOM 864 O O . GLY A 1 110 ? 21.719 -12.258 -4.547 1 94.5 110 GLY A O 1
ATOM 865 N N . GLN A 1 111 ? 20.453 -11.742 -2.725 1 96.94 111 GLN A N 1
ATOM 866 C CA . GLN A 1 111 ? 20.125 -13.109 -2.365 1 96.94 111 GLN A CA 1
ATOM 867 C C . GLN A 1 111 ? 18.609 -13.32 -2.342 1 96.94 111 GLN A C 1
ATOM 869 O O . GLN A 1 111 ? 17.891 -12.594 -1.656 1 96.94 111 GLN A O 1
ATOM 874 N N . ASP A 1 112 ? 18.219 -14.297 -3.162 1 96.69 112 ASP A N 1
ATOM 875 C CA . ASP A 1 112 ? 16.844 -14.75 -3.076 1 96.69 112 ASP A CA 1
ATOM 876 C C . ASP A 1 112 ? 16.594 -15.547 -1.794 1 96.69 112 ASP A C 1
ATOM 878 O O . ASP A 1 112 ? 17.25 -16.562 -1.555 1 96.69 112 ASP A O 1
ATOM 882 N N . LYS A 1 113 ? 15.703 -15.133 -1.025 1 96.88 113 LYS A N 1
ATOM 883 C CA . LYS A 1 113 ? 15.586 -15.75 0.293 1 96.88 113 LYS A CA 1
ATOM 884 C C . LYS A 1 113 ? 14.844 -17.078 0.213 1 96.88 113 LYS A C 1
ATOM 886 O O . LYS A 1 113 ? 14.992 -17.938 1.092 1 96.88 113 LYS A O 1
ATOM 891 N N . GLU A 1 114 ? 14.039 -17.203 -0.755 1 92.06 114 GLU A N 1
ATOM 892 C CA . GLU A 1 114 ? 13.328 -18.469 -0.921 1 92.06 114 GLU A CA 1
ATOM 893 C C . GLU A 1 114 ? 14.273 -19.578 -1.353 1 92.06 114 GLU A C 1
ATOM 895 O O . GLU A 1 114 ? 14.297 -20.656 -0.744 1 92.06 114 GLU A O 1
ATOM 900 N N . SER A 1 115 ? 15.133 -19.328 -2.309 1 93.06 115 SER A N 1
ATOM 901 C CA . SER A 1 115 ? 16.016 -20.344 -2.848 1 93.06 115 SER A CA 1
ATOM 902 C C . SER A 1 115 ? 17.375 -20.328 -2.145 1 93.06 115 SER A C 1
ATOM 904 O O . SER A 1 115 ? 18.125 -21.297 -2.221 1 93.06 115 SER A O 1
ATOM 906 N N . GLY A 1 116 ? 17.766 -19.141 -1.551 1 95.38 116 GLY A N 1
ATOM 907 C CA . GLY A 1 116 ? 19.078 -18.969 -0.926 1 95.38 116 GLY A CA 1
ATOM 908 C C . GLY A 1 116 ? 20.156 -18.594 -1.913 1 95.38 116 GLY A C 1
ATOM 909 O O . GLY A 1 116 ? 21.297 -18.312 -1.517 1 95.38 116 GLY A O 1
ATOM 910 N N . LYS A 1 117 ? 19.859 -18.531 -3.16 1 96.38 117 LYS A N 1
ATOM 911 C CA . LYS A 1 117 ? 20.859 -18.297 -4.207 1 96.38 117 LYS A CA 1
ATOM 912 C C . LYS A 1 117 ? 21.281 -16.828 -4.25 1 96.38 117 LYS A C 1
ATOM 914 O O . LYS A 1 117 ? 20.438 -15.938 -4.133 1 96.38 117 LYS A O 1
ATOM 919 N N . VAL A 1 118 ? 22.547 -16.609 -4.363 1 95.12 118 VAL A N 1
ATOM 920 C CA . VAL A 1 118 ? 23.125 -15.273 -4.457 1 95.12 118 VAL A CA 1
ATOM 921 C C . VAL A 1 118 ? 23.406 -14.93 -5.918 1 95.12 118 VAL A C 1
ATOM 923 O O . VAL A 1 118 ? 23.938 -15.758 -6.664 1 95.12 118 VAL A O 1
ATOM 926 N N . GLY A 1 119 ? 23.031 -13.805 -6.414 1 93.75 119 GLY A N 1
ATOM 927 C CA . GLY A 1 119 ? 23.203 -13.336 -7.781 1 93.75 119 GLY A CA 1
ATOM 928 C C . GLY A 1 119 ? 22.219 -12.266 -8.18 1 93.75 119 GLY A C 1
ATOM 929 O O . GLY A 1 119 ? 21.922 -11.359 -7.395 1 93.75 119 GLY A O 1
ATOM 930 N N . ILE A 1 120 ? 21.875 -12.352 -9.43 1 93.94 120 ILE A N 1
ATOM 931 C CA . ILE A 1 120 ? 20.891 -11.398 -9.953 1 93.94 120 ILE A CA 1
ATOM 932 C C . ILE A 1 120 ? 19.516 -11.727 -9.398 1 93.94 120 ILE A C 1
ATOM 934 O O . ILE A 1 120 ? 19.062 -12.875 -9.477 1 93.94 120 ILE A O 1
ATOM 938 N N . VAL A 1 121 ? 18.938 -10.719 -8.781 1 95.31 121 VAL A N 1
ATOM 939 C CA . VAL A 1 121 ? 17.562 -10.836 -8.312 1 95.31 121 VAL A CA 1
ATOM 940 C C . VAL A 1 121 ? 16.656 -9.938 -9.156 1 95.31 121 VAL A C 1
ATOM 942 O O . VAL A 1 121 ? 16.891 -8.734 -9.258 1 95.31 121 VAL A O 1
ATOM 945 N N . GLU A 1 122 ? 15.656 -10.586 -9.766 1 95.12 122 GLU A N 1
ATOM 946 C CA . GLU A 1 122 ? 14.641 -9.867 -10.539 1 95.12 122 GLU A CA 1
ATOM 947 C C . GLU A 1 122 ? 13.258 -10.023 -9.922 1 95.12 122 GLU A C 1
ATOM 949 O O . GLU A 1 122 ? 12.945 -11.07 -9.352 1 95.12 122 GLU A O 1
ATOM 954 N N . SER A 1 123 ? 12.555 -8.914 -9.977 1 96 123 SER A N 1
ATOM 955 C CA . SER A 1 123 ? 11.188 -8.977 -9.477 1 96 123 SER A CA 1
ATOM 956 C C . SER A 1 123 ? 10.242 -8.148 -10.344 1 96 123 SER A C 1
ATOM 958 O O . SER A 1 123 ? 10.633 -7.105 -10.867 1 96 123 SER A O 1
ATOM 960 N N . ARG A 1 124 ? 9.062 -8.68 -10.492 1 97.38 124 ARG A N 1
ATOM 961 C CA . ARG A 1 124 ? 7.988 -7.973 -11.188 1 97.38 124 ARG A CA 1
ATOM 962 C C . ARG A 1 124 ? 6.648 -8.195 -10.492 1 97.38 124 ARG A C 1
ATOM 964 O O . ARG A 1 124 ? 6.387 -9.281 -9.969 1 97.38 124 ARG A O 1
ATOM 971 N N . LEU A 1 125 ? 5.91 -7.117 -10.477 1 98.69 125 LEU A N 1
ATOM 972 C CA . LEU A 1 125 ? 4.516 -7.207 -10.055 1 98.69 125 LEU A CA 1
ATOM 973 C C . LEU A 1 125 ? 3.623 -6.355 -10.953 1 98.69 125 LEU A C 1
ATOM 975 O O . LEU A 1 125 ? 3.957 -5.211 -11.258 1 98.69 125 LEU A O 1
ATOM 979 N N . ASP A 1 126 ? 2.561 -6.863 -11.367 1 98.69 126 ASP A N 1
ATOM 980 C CA . ASP A 1 126 ? 1.438 -6.18 -12 1 98.69 126 ASP A CA 1
ATOM 981 C C . ASP A 1 126 ? 0.105 -6.746 -11.516 1 98.69 126 ASP A C 1
ATOM 983 O O . ASP A 1 126 ? -0.318 -7.816 -11.953 1 98.69 126 ASP A O 1
ATOM 987 N N . THR A 1 127 ? -0.518 -5.98 -10.609 1 98.88 127 THR A N 1
ATOM 988 C CA . THR A 1 127 ? -1.698 -6.523 -9.945 1 98.88 127 THR A CA 1
ATOM 989 C C . THR A 1 127 ? -2.809 -6.805 -10.953 1 98.88 127 THR A C 1
ATOM 991 O O . THR A 1 127 ? -3.668 -7.652 -10.719 1 98.88 127 THR A O 1
ATOM 994 N N . SER A 1 128 ? -2.797 -6.125 -12.078 1 98.62 128 SER A N 1
ATOM 995 C CA . SER A 1 128 ? -3.867 -6.301 -13.055 1 98.62 128 SER A CA 1
ATOM 996 C C . SER A 1 128 ? -3.826 -7.695 -13.672 1 98.62 128 SER A C 1
ATOM 998 O O . SER A 1 128 ? -4.863 -8.234 -14.07 1 98.62 128 SER A O 1
ATOM 1000 N N . ILE A 1 129 ? -2.664 -8.328 -13.734 1 98.31 129 ILE A N 1
ATOM 1001 C CA . ILE A 1 129 ? -2.506 -9.617 -14.406 1 98.31 129 ILE A CA 1
ATOM 1002 C C . ILE A 1 129 ? -3.17 -10.711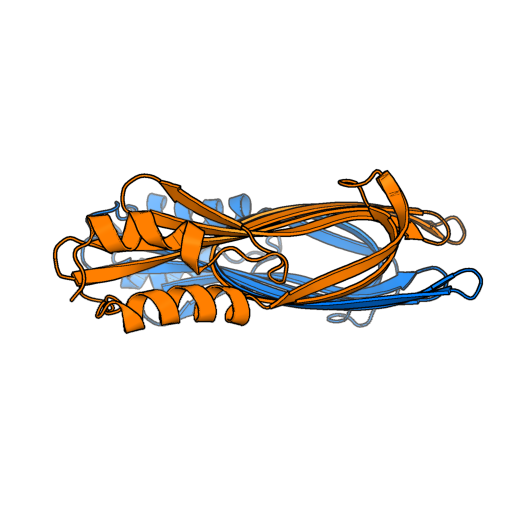 -13.586 1 98.31 129 ILE A C 1
ATOM 1004 O O . ILE A 1 129 ? -3.959 -11.5 -14.109 1 98.31 129 ILE A O 1
ATOM 1008 N N . ILE A 1 130 ? -2.918 -10.797 -12.305 1 98.69 130 ILE A N 1
ATOM 1009 C CA . ILE A 1 130 ? -3.506 -11.828 -11.445 1 98.69 130 ILE A CA 1
ATOM 1010 C C . ILE A 1 130 ? -5.004 -11.578 -11.305 1 98.69 130 ILE A C 1
ATOM 1012 O O . ILE A 1 130 ? -5.801 -12.523 -11.312 1 98.69 130 ILE A O 1
ATOM 1016 N N . LYS A 1 131 ? -5.414 -10.328 -11.164 1 98.75 131 LYS A N 1
ATOM 1017 C CA . LYS A 1 131 ? -6.832 -10 -11.07 1 98.75 131 LYS A CA 1
ATOM 1018 C C . LYS A 1 131 ? -7.586 -10.453 -12.32 1 98.75 131 LYS A C 1
ATOM 1020 O O . LYS A 1 131 ? -8.641 -11.078 -12.227 1 98.75 131 LYS A O 1
ATOM 1025 N N . LYS A 1 132 ? -7.043 -10.07 -13.461 1 98.62 132 LYS A N 1
ATOM 1026 C CA . LYS A 1 132 ? -7.668 -10.453 -14.727 1 98.62 132 LYS A CA 1
ATOM 1027 C C . LYS A 1 132 ? -7.793 -11.969 -14.844 1 98.62 132 LYS A C 1
ATOM 1029 O O . LYS A 1 132 ? -8.812 -12.477 -15.312 1 98.62 132 LYS A O 1
ATOM 1034 N N . SER A 1 133 ? -6.793 -12.664 -14.422 1 98.62 133 SER A N 1
ATOM 1035 C CA . SER A 1 133 ? -6.785 -14.125 -14.5 1 98.62 133 SER A CA 1
ATOM 1036 C C . SER A 1 133 ? -7.953 -14.727 -13.734 1 98.62 133 SER A C 1
ATOM 1038 O O . SER A 1 133 ? -8.703 -15.547 -14.273 1 98.62 133 SER A O 1
ATOM 1040 N N . ILE A 1 134 ? -8.148 -14.266 -12.508 1 98.75 134 ILE A N 1
ATOM 1041 C CA . ILE A 1 134 ? -9.18 -14.828 -11.641 1 98.75 134 ILE A CA 1
ATOM 1042 C C . ILE A 1 134 ? -10.555 -14.352 -12.094 1 98.75 134 ILE A C 1
ATOM 1044 O O . ILE A 1 134 ? -11.5 -15.133 -12.148 1 98.75 134 ILE A O 1
ATOM 1048 N N . ARG A 1 135 ? -10.648 -13.109 -12.508 1 98.62 135 ARG A N 1
ATOM 1049 C CA . ARG A 1 135 ? -11.914 -12.57 -12.984 1 98.62 135 ARG A CA 1
ATOM 1050 C C . ARG A 1 135 ? -12.375 -13.297 -14.25 1 98.62 135 ARG A C 1
ATOM 1052 O O . ARG A 1 135 ? -13.555 -13.617 -14.398 1 98.62 135 ARG A O 1
ATOM 1059 N N . ASP A 1 136 ? -11.461 -13.547 -15.164 1 98.62 136 ASP A N 1
ATOM 1060 C CA . ASP A 1 136 ? -11.797 -14.234 -16.406 1 98.62 136 ASP A CA 1
ATOM 1061 C C . ASP A 1 136 ? -12.328 -15.641 -16.125 1 98.62 136 ASP A C 1
ATOM 1063 O O . ASP A 1 136 ? -13.281 -16.094 -16.766 1 98.62 136 ASP A O 1
ATOM 1067 N N . TYR A 1 137 ? -11.672 -16.328 -15.195 1 98.62 137 TYR A N 1
ATOM 1068 C CA . TYR A 1 137 ? -12.148 -17.656 -14.797 1 98.62 137 TYR A CA 1
ATOM 1069 C C . TYR A 1 137 ? -13.594 -17.594 -14.312 1 98.62 137 TYR A C 1
ATOM 1071 O O . TYR A 1 137 ? -14.43 -18.391 -14.75 1 98.62 137 TYR A O 1
ATOM 1079 N N . LEU A 1 138 ? -13.906 -16.562 -13.523 1 98.62 138 LEU A N 1
ATOM 1080 C CA . LEU A 1 138 ? -15.242 -16.453 -12.953 1 98.62 138 LEU A CA 1
ATOM 1081 C C . LEU A 1 138 ? -16.266 -16.109 -14.031 1 98.62 138 LEU A C 1
ATOM 1083 O O . LEU A 1 138 ? -17.375 -16.656 -14.039 1 98.62 138 LEU A O 1
ATOM 1087 N N . LYS A 1 139 ? -15.828 -15.227 -14.867 1 98.19 139 LYS A N 1
ATOM 1088 C CA . LYS A 1 139 ? -16.719 -14.852 -15.969 1 98.19 139 LYS A CA 1
ATOM 1089 C C . LYS A 1 139 ? -17.016 -16.047 -16.875 1 98.19 139 LYS A C 1
ATOM 1091 O O . LYS A 1 139 ? -18.156 -16.219 -17.312 1 98.19 139 LYS A O 1
ATOM 1096 N N . GLN A 1 140 ? -16.047 -16.844 -17.125 1 98.31 140 GLN A N 1
ATOM 1097 C CA . GLN A 1 140 ? -16.219 -18.047 -17.922 1 98.31 140 GLN A CA 1
ATOM 1098 C C . GLN A 1 140 ? -17.188 -19.016 -17.266 1 98.31 140 GLN A C 1
ATOM 1100 O O . GLN A 1 140 ? -17.891 -19.75 -17.938 1 98.31 140 GLN A O 1
ATOM 1105 N N . CYS A 1 141 ? -17.188 -18.969 -15.953 1 98.31 141 CYS A N 1
ATOM 1106 C CA . CYS A 1 141 ? -18.078 -19.844 -15.188 1 98.31 141 CYS A CA 1
ATOM 1107 C C . CYS A 1 141 ? -19.484 -19.25 -15.094 1 98.31 141 CYS A C 1
ATOM 1109 O O . CYS A 1 141 ? -20.375 -19.828 -14.477 1 98.31 141 CYS A O 1
ATOM 1111 N N . GLY A 1 142 ? -19.641 -18.016 -15.609 1 97.56 142 GLY A N 1
ATOM 1112 C CA . GLY A 1 142 ? -20.953 -17.391 -15.656 1 97.56 142 GLY A CA 1
ATOM 1113 C C . GLY A 1 142 ? -21.219 -16.469 -14.484 1 97.56 142 GLY A C 1
ATOM 1114 O O . GLY A 1 142 ? -22.359 -16.047 -14.266 1 97.56 142 GLY A O 1
ATOM 1115 N N . TRP A 1 143 ? -20.219 -16.203 -13.703 1 97.19 143 TRP A N 1
ATOM 1116 C CA . TRP A 1 143 ? -20.375 -15.336 -12.539 1 97.19 143 TRP A CA 1
ATOM 1117 C C . TRP A 1 143 ? -20.188 -13.875 -12.914 1 97.19 143 TRP A C 1
ATOM 1119 O O . TRP A 1 143 ? -19.594 -13.57 -13.953 1 97.19 143 TRP A O 1
ATOM 1129 N N . LYS A 1 144 ? -20.781 -13 -11.977 1 95.25 144 LYS A N 1
ATOM 1130 C CA . LYS A 1 144 ? -20.688 -11.562 -12.211 1 95.25 144 LYS A CA 1
ATOM 1131 C C . LYS A 1 144 ? -20.125 -10.844 -10.992 1 95.25 144 LYS A C 1
ATOM 1133 O O . LYS A 1 144 ? -20.312 -11.297 -9.859 1 95.25 144 LYS A O 1
ATOM 1138 N N . LYS A 1 145 ? -19.453 -9.797 -11.281 1 94.56 145 LYS A N 1
ATOM 1139 C CA . LYS A 1 145 ? -18.969 -8.969 -10.18 1 94.56 145 LYS A CA 1
ATOM 1140 C C . LYS A 1 145 ? -20.109 -8.219 -9.508 1 94.56 145 LYS A C 1
ATOM 1142 O O . LYS A 1 145 ? -20.984 -7.656 -10.188 1 94.56 145 LYS A O 1
ATOM 1147 N N . ALA A 1 146 ? -20.016 -8.18 -8.219 1 89.56 146 ALA A N 1
ATOM 1148 C CA . ALA A 1 146 ? -21.031 -7.449 -7.473 1 89.56 146 ALA A CA 1
ATOM 1149 C C . ALA A 1 146 ? -20.844 -5.941 -7.629 1 89.56 146 ALA A C 1
ATOM 1151 O O . ALA A 1 146 ? -19.719 -5.449 -7.633 1 89.56 146 ALA A O 1
ATOM 1152 N N . GLY A 1 147 ? -21.812 -5.203 -7.969 1 74.38 147 GLY A N 1
ATOM 1153 C CA . GLY A 1 147 ? -21.766 -3.752 -8 1 74.38 147 GLY A CA 1
ATOM 1154 C C . GLY A 1 147 ? -21.734 -3.127 -6.617 1 74.38 147 GLY A C 1
ATOM 1155 O O . GLY A 1 147 ? -21.578 -3.828 -5.617 1 74.38 147 GLY A O 1
ATOM 1156 N N . LEU A 1 148 ? -21.734 -1.789 -6.504 1 60.78 148 LEU A N 1
ATOM 1157 C CA . LEU A 1 148 ? -21.703 -1.021 -5.266 1 60.78 148 LEU A CA 1
ATOM 1158 C C . LEU A 1 148 ? -22.828 -1.463 -4.324 1 60.78 148 LEU A C 1
ATOM 1160 O O . LEU A 1 148 ? -22.656 -1.438 -3.102 1 60.78 148 LEU A O 1
ATOM 1164 N N . PHE A 1 149 ? -24.047 -1.719 -4.773 1 53.06 149 PHE A N 1
ATOM 1165 C CA . PHE A 1 149 ? -25.234 -1.995 -3.979 1 53.06 149 PHE A CA 1
ATOM 1166 C C . PHE A 1 149 ? -25.484 -3.496 -3.873 1 53.06 149 PHE A C 1
ATOM 1168 O O . PHE A 1 149 ? -26.438 -3.93 -3.225 1 53.06 149 PHE A O 1
ATOM 1175 N N . GLY A 1 150 ? -24.797 -4.277 -4.41 1 44.34 150 GLY A N 1
ATOM 1176 C CA . GLY A 1 150 ? -25.141 -5.688 -4.371 1 44.34 150 GLY A CA 1
ATOM 1177 C C . GLY A 1 150 ? -23.953 -6.594 -4.172 1 44.34 150 GLY A C 1
ATOM 1178 O O . GLY A 1 150 ? -22.797 -6.172 -4.355 1 44.34 150 GLY A O 1
ATOM 1179 N N . MET B 1 1 ? -24.328 15.969 20.406 1 91.69 1 MET B N 1
ATOM 1180 C CA . MET B 1 1 ? -23.625 15.852 19.125 1 91.69 1 MET B CA 1
ATOM 1181 C C . MET B 1 1 ? -23.625 17.172 18.375 1 91.69 1 MET B C 1
ATOM 1183 O O .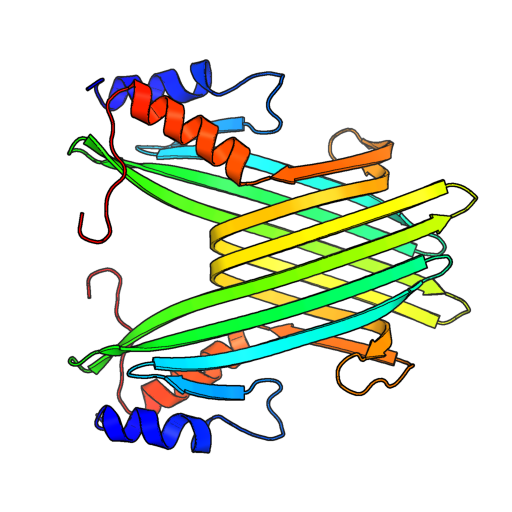 MET B 1 1 ? -24.672 17.797 18.219 1 91.69 1 MET B O 1
ATOM 1187 N N . ILE B 1 2 ? -22.328 17.578 18.109 1 95.44 2 ILE B N 1
ATOM 1188 C CA . ILE B 1 2 ? -22.203 18.828 17.344 1 95.44 2 ILE B CA 1
ATOM 1189 C C . ILE B 1 2 ? -22.703 18.609 15.922 1 95.44 2 ILE B C 1
ATOM 1191 O O . ILE B 1 2 ? -22.5 17.547 15.336 1 95.44 2 ILE B O 1
ATOM 1195 N N . GLU B 1 3 ? -23.359 19.562 15.414 1 96.62 3 GLU B N 1
ATOM 1196 C CA . GLU B 1 3 ? -23.953 19.469 14.078 1 96.62 3 GLU B CA 1
ATOM 1197 C C . GLU B 1 3 ? -22.875 19.266 13.016 1 96.62 3 GLU B C 1
ATOM 1199 O O . GLU B 1 3 ? -21.781 19.797 13.125 1 96.62 3 GLU B O 1
ATOM 1204 N N . LYS B 1 4 ? -23.312 18.531 11.992 1 97.94 4 LYS B N 1
ATOM 1205 C CA . LYS B 1 4 ? -22.406 18.125 10.922 1 97.94 4 LYS B CA 1
ATOM 1206 C C . LYS B 1 4 ? -21.688 19.328 10.32 1 97.94 4 LYS B C 1
ATOM 1208 O O . LYS B 1 4 ? -20.469 19.328 10.164 1 97.94 4 LYS B O 1
ATOM 1213 N N . GLU B 1 5 ? -22.391 20.375 10.039 1 97.19 5 GLU B N 1
ATOM 1214 C CA . GLU B 1 5 ? -21.844 21.547 9.375 1 97.19 5 GLU B CA 1
ATOM 1215 C C . GLU B 1 5 ? -20.75 22.203 10.219 1 97.19 5 GLU B C 1
ATOM 1217 O O . GLU B 1 5 ? -19.719 22.609 9.695 1 97.19 5 GLU B O 1
ATOM 1222 N N . LYS B 1 6 ? -21.016 22.281 11.422 1 97.88 6 LYS B N 1
ATOM 1223 C CA . LYS B 1 6 ? -20.047 22.906 12.32 1 97.88 6 LYS B CA 1
ATOM 1224 C C . LYS B 1 6 ? -18.797 22.031 12.484 1 97.88 6 LYS B C 1
ATOM 1226 O O . LYS B 1 6 ? -17.688 22.547 12.516 1 97.88 6 LYS B O 1
ATOM 1231 N N . VAL B 1 7 ? -19 20.672 12.617 1 98.62 7 VAL B N 1
ATOM 1232 C CA . VAL B 1 7 ? -17.891 19.734 12.727 1 98.62 7 VAL B CA 1
ATOM 1233 C C . VAL B 1 7 ? -16.969 19.891 11.516 1 98.62 7 VAL B C 1
ATOM 1235 O O . VAL B 1 7 ? -15.75 19.969 11.672 1 98.62 7 VAL B O 1
ATOM 1238 N N . LEU B 1 8 ? -17.516 19.953 10.352 1 98.69 8 LEU B N 1
ATOM 1239 C CA . LEU B 1 8 ? -16.766 20.062 9.109 1 98.69 8 LEU B CA 1
ATOM 1240 C C . LEU B 1 8 ? -16.031 21.406 9.031 1 98.69 8 LEU B C 1
ATOM 1242 O O . LEU B 1 8 ? -14.852 21.453 8.695 1 98.69 8 LEU B O 1
ATOM 1246 N N . SER B 1 9 ? -16.672 22.453 9.383 1 98.19 9 SER B N 1
ATOM 1247 C CA . SER B 1 9 ? -16.094 23.781 9.25 1 98.19 9 SER B CA 1
ATOM 1248 C C . SER B 1 9 ? -14.945 23.984 10.227 1 98.19 9 SER B C 1
ATOM 1250 O O . SER B 1 9 ? -13.969 24.672 9.914 1 98.19 9 SER B O 1
ATOM 1252 N N . ASP B 1 10 ? -15.008 23.391 11.367 1 98.5 10 ASP B N 1
ATOM 1253 C CA . ASP B 1 10 ? -14.031 23.609 12.422 1 98.5 10 ASP B CA 1
ATOM 1254 C C . ASP B 1 10 ? -12.828 22.672 12.266 1 98.5 10 ASP B C 1
ATOM 1256 O O . ASP B 1 10 ? -11.766 22.922 12.836 1 98.5 10 ASP B O 1
ATOM 1260 N N . ALA B 1 11 ? -12.969 21.609 11.492 1 98.75 11 ALA B N 1
ATOM 1261 C CA . ALA B 1 11 ? -11.977 20.547 11.438 1 98.75 11 ALA B CA 1
ATOM 1262 C C . ALA B 1 11 ? -10.609 21.094 11.039 1 98.75 11 ALA B C 1
ATOM 1264 O O . ALA B 1 11 ? -9.617 20.875 11.734 1 98.75 11 ALA B O 1
ATOM 1265 N N . PRO B 1 12 ? -10.523 21.875 9.945 1 98.62 12 PRO B N 1
ATOM 1266 C CA . PRO B 1 12 ? -9.203 22.375 9.578 1 98.62 12 PRO B CA 1
ATOM 1267 C C . PRO B 1 12 ? -8.586 23.281 10.656 1 98.62 12 PRO B C 1
ATOM 1269 O O . PRO B 1 12 ? -7.375 23.234 10.875 1 98.62 12 PRO B O 1
ATOM 1272 N N . LYS B 1 13 ? -9.398 24.062 11.32 1 97.81 13 LYS B N 1
ATOM 1273 C CA . LYS B 1 13 ? -8.914 24.969 12.359 1 97.81 13 LYS B CA 1
ATOM 1274 C C . LYS B 1 13 ? -8.367 24.203 13.555 1 97.81 13 LYS B C 1
ATOM 1276 O O . LYS B 1 13 ? -7.359 24.594 14.141 1 97.81 13 LYS B O 1
ATOM 1281 N N . VAL B 1 14 ? -9.008 23.125 13.812 1 97.94 14 VAL B N 1
ATOM 1282 C CA . VAL B 1 14 ? -8.672 22.359 15.016 1 97.94 14 VAL B CA 1
ATOM 1283 C C . VAL B 1 14 ? -7.516 21.406 14.719 1 97.94 14 VAL B C 1
ATOM 1285 O O . VAL B 1 14 ? -6.633 21.219 15.555 1 97.94 14 VAL B O 1
ATOM 1288 N N . LEU B 1 15 ? -7.488 20.844 13.539 1 98.5 15 LEU B N 1
ATOM 1289 C CA . LEU B 1 15 ? -6.637 19.703 13.266 1 98.5 15 LEU B CA 1
ATOM 1290 C C . LEU B 1 15 ? -5.34 20.125 12.586 1 98.5 15 LEU B C 1
ATOM 1292 O O . LEU B 1 15 ? -4.367 19.375 12.57 1 98.5 15 LEU B O 1
ATOM 1296 N N . ASN B 1 16 ? -5.348 21.203 11.961 1 98.38 16 ASN B N 1
ATOM 1297 C CA . ASN B 1 16 ? -4.113 21.688 11.352 1 98.38 16 ASN B CA 1
ATOM 1298 C C . ASN B 1 16 ? -3.227 22.406 12.367 1 98.38 16 ASN B C 1
ATOM 1300 O O . ASN B 1 16 ? -3.721 23.156 13.211 1 98.38 16 ASN B O 1
ATOM 1304 N N . SER B 1 17 ? -2.01 22.062 12.359 1 96.19 17 SER B N 1
ATOM 1305 C CA . SER B 1 17 ? -0.994 22.688 13.195 1 96.19 17 SER B CA 1
ATOM 1306 C C . SER B 1 17 ? 0.377 22.641 12.531 1 96.19 17 SER B C 1
ATOM 1308 O O . SER B 1 17 ? 0.662 21.734 11.75 1 96.19 17 SER B O 1
ATOM 1310 N N . ASP B 1 18 ? 1.217 23.562 12.961 1 92.5 18 ASP B N 1
ATOM 1311 C CA . ASP B 1 18 ? 2.578 23.578 12.438 1 92.5 18 ASP B CA 1
ATOM 1312 C C . ASP B 1 18 ? 3.359 22.359 12.891 1 92.5 18 ASP B C 1
ATOM 1314 O O . ASP B 1 18 ? 4.383 22 12.297 1 92.5 18 ASP B O 1
ATOM 1318 N N . ASN B 1 19 ? 2.791 21.719 13.922 1 93 19 ASN B N 1
ATOM 1319 C CA . ASN B 1 19 ? 3.5 20.578 14.492 1 93 19 ASN B CA 1
ATOM 1320 C C . ASN B 1 19 ? 3.09 19.266 13.828 1 93 19 ASN B C 1
ATOM 1322 O O . ASN B 1 19 ? 3.713 18.234 14.055 1 93 19 ASN B O 1
ATOM 1326 N N . ASN B 1 20 ? 2.055 19.344 13.023 1 95.31 20 ASN B N 1
ATOM 1327 C CA . ASN B 1 20 ? 1.604 18.141 12.336 1 95.31 20 ASN B CA 1
ATOM 1328 C C . ASN B 1 20 ? 2.191 18.047 10.93 1 95.31 20 ASN B C 1
ATOM 1330 O O . ASN B 1 20 ? 2.141 19.016 10.164 1 95.31 20 ASN B O 1
ATOM 1334 N N . PRO B 1 21 ? 2.697 16.969 10.617 1 95.62 21 PRO B N 1
ATOM 1335 C CA . PRO B 1 21 ? 3.281 16.828 9.281 1 95.62 21 PRO B CA 1
ATOM 1336 C C . PRO B 1 21 ? 2.229 16.594 8.195 1 95.62 21 PRO B C 1
ATOM 1338 O O . PRO B 1 21 ? 2.57 16.281 7.055 1 95.62 21 PRO B O 1
ATOM 1341 N N . TRP B 1 22 ? 0.944 16.75 8.562 1 98.06 22 TRP B N 1
ATOM 1342 C CA . TRP B 1 22 ? -0.145 16.594 7.602 1 98.06 22 TRP B CA 1
ATOM 1343 C C . TRP B 1 22 ? -1.025 17.844 7.578 1 98.06 22 TRP B C 1
ATOM 1345 O O . TRP B 1 22 ? -0.913 18.703 8.453 1 98.06 22 TRP B O 1
ATOM 1355 N N . GLY B 1 23 ? -1.769 17.922 6.438 1 98.38 23 GLY B N 1
ATOM 1356 C CA . GLY B 1 23 ? -2.797 18.953 6.316 1 98.38 23 GLY B CA 1
ATOM 1357 C C . GLY B 1 23 ? -4.203 18.375 6.277 1 98.38 23 GLY B C 1
ATOM 1358 O O . GLY B 1 23 ? -4.418 17.266 5.777 1 98.38 23 GLY B O 1
ATOM 1359 N N . VAL B 1 24 ? -5.137 19.172 6.805 1 98.88 24 VAL B N 1
ATOM 1360 C CA . VAL B 1 24 ? -6.531 18.734 6.836 1 98.88 24 VAL B CA 1
ATOM 1361 C C . VAL B 1 24 ? -7.391 19.734 6.055 1 98.88 24 VAL B C 1
ATOM 1363 O O . VAL B 1 24 ? -7.258 20.953 6.227 1 98.88 24 VAL B O 1
ATOM 1366 N N . THR B 1 25 ? -8.172 19.234 5.188 1 98.81 25 THR B N 1
ATOM 1367 C CA . THR B 1 25 ? -9.148 20 4.418 1 98.81 25 THR B CA 1
ATOM 1368 C C . THR B 1 25 ? -10.523 19.344 4.496 1 98.81 25 THR B C 1
ATOM 1370 O O . THR B 1 25 ? -10.672 18.266 5.066 1 98.81 25 THR B O 1
ATOM 1373 N N . VAL B 1 26 ? -11.508 20.078 3.988 1 98.88 26 VAL B N 1
ATOM 1374 C CA . VAL B 1 26 ? -12.867 19.547 3.922 1 98.88 26 VAL B CA 1
ATOM 1375 C C . VAL B 1 26 ? -13.375 19.594 2.48 1 98.88 26 VAL B C 1
ATOM 1377 O O . VAL B 1 26 ? -13.18 20.594 1.78 1 98.88 26 VAL B O 1
ATOM 1380 N N . GLU B 1 27 ? -13.859 18.547 2.008 1 98.56 27 GLU B N 1
ATOM 1381 C CA . GLU B 1 27 ? -14.531 18.438 0.716 1 98.56 27 GLU B CA 1
ATOM 1382 C C . GLU B 1 27 ? -15.906 17.781 0.861 1 98.56 27 GLU B C 1
ATOM 1384 O O . GLU B 1 27 ? -16 16.578 1.128 1 98.56 27 GLU B O 1
ATOM 1389 N N . GLY B 1 28 ? -17.016 18.578 0.611 1 98 28 GLY B N 1
ATOM 1390 C CA . GLY B 1 28 ? -18.344 18.062 0.879 1 98 28 GLY B CA 1
ATOM 1391 C C . GLY B 1 28 ? -18.547 17.641 2.324 1 98 28 GLY B C 1
ATOM 1392 O O . GLY B 1 28 ? -18.297 18.438 3.24 1 98 28 GLY B O 1
ATOM 1393 N N . ASP B 1 29 ? -18.844 16.359 2.479 1 98.5 29 ASP B N 1
ATOM 1394 C CA . ASP B 1 29 ? -19.109 15.844 3.816 1 98.5 29 ASP B CA 1
ATOM 1395 C C . ASP B 1 29 ? -17.891 15.133 4.395 1 98.5 29 ASP B C 1
ATOM 1397 O O . ASP B 1 29 ? -18 14.367 5.355 1 98.5 29 ASP B O 1
ATOM 1401 N N . SER B 1 30 ? -16.75 15.43 3.797 1 98.81 30 SER B N 1
ATOM 1402 C CA . SER B 1 30 ? -15.586 14.641 4.184 1 98.81 30 SER B CA 1
ATOM 1403 C C . SER B 1 30 ? -14.492 15.516 4.781 1 98.81 30 SER B C 1
ATOM 1405 O O . SER B 1 30 ? -14.234 16.625 4.293 1 98.81 30 SER B O 1
ATOM 1407 N N . ILE B 1 31 ? -13.875 15.078 5.848 1 98.94 31 ILE B N 1
ATOM 1408 C CA . ILE B 1 31 ? -12.602 15.578 6.363 1 98.94 31 ILE B CA 1
ATOM 1409 C C . ILE B 1 31 ? -11.453 14.75 5.801 1 98.94 31 ILE B C 1
ATOM 1411 O O . ILE B 1 31 ? -11.445 13.516 5.922 1 98.94 31 ILE B O 1
ATOM 1415 N N . ILE B 1 32 ? -10.5 15.414 5.191 1 98.94 32 ILE B N 1
ATOM 1416 C CA . ILE B 1 32 ? -9.422 14.734 4.48 1 98.94 32 ILE B CA 1
ATOM 1417 C C . ILE B 1 32 ? -8.078 15.141 5.078 1 98.94 32 ILE B C 1
ATOM 1419 O O . ILE B 1 32 ? -7.688 16.312 5.012 1 98.94 32 ILE B O 1
ATOM 1423 N N . GLY B 1 33 ? -7.402 14.203 5.719 1 98.88 33 GLY B N 1
ATOM 1424 C CA . GLY B 1 33 ? -6.023 14.398 6.148 1 98.88 33 GLY B CA 1
ATOM 1425 C C . GLY B 1 33 ? -5.012 13.836 5.168 1 98.88 33 GLY B C 1
ATOM 1426 O O . GLY B 1 33 ? -5.07 12.664 4.805 1 98.88 33 GLY B O 1
ATOM 1427 N N . THR B 1 34 ? -4.07 14.656 4.754 1 98.88 34 THR B N 1
ATOM 1428 C CA . THR B 1 34 ? -3.062 14.242 3.783 1 98.88 34 THR B CA 1
ATOM 1429 C C . THR B 1 34 ? -1.659 14.391 4.367 1 98.88 34 THR B C 1
ATOM 1431 O O . THR B 1 34 ? -1.303 15.461 4.871 1 98.88 34 THR B O 1
ATOM 1434 N N . TRP B 1 35 ? -0.911 13.375 4.332 1 98.75 35 TRP B N 1
ATOM 1435 C CA . TRP B 1 35 ? 0.47 13.328 4.797 1 98.75 35 TRP B CA 1
ATOM 1436 C C . TRP B 1 35 ? 1.415 12.945 3.664 1 98.75 35 TRP B C 1
ATOM 1438 O O . TRP B 1 35 ? 1.607 11.758 3.387 1 98.75 35 TRP B O 1
ATOM 1448 N N . LYS B 1 36 ? 2.021 13.938 2.99 1 97.88 36 LYS B N 1
ATOM 1449 C CA . LYS B 1 36 ? 3.092 13.68 2.031 1 97.88 36 LYS B CA 1
ATOM 1450 C C . LYS B 1 36 ? 4.414 13.414 2.744 1 97.88 36 LYS B C 1
ATOM 1452 O O . LYS B 1 36 ? 5.223 14.32 2.934 1 97.88 36 LYS B O 1
ATOM 1457 N N . TRP B 1 37 ? 4.668 12.109 3.02 1 97.62 37 TRP B N 1
ATOM 1458 C CA . TRP B 1 37 ? 5.754 11.836 3.953 1 97.62 37 TRP B CA 1
ATOM 1459 C C . TRP B 1 37 ? 7.082 11.688 3.215 1 97.62 37 TRP B C 1
ATOM 1461 O O . TRP B 1 37 ? 8.141 11.648 3.838 1 97.62 37 TRP B O 1
ATOM 1471 N N . MET B 1 38 ? 6.98 11.641 1.88 1 97.69 38 MET B N 1
ATOM 1472 C CA . MET B 1 38 ? 8.211 11.539 1.104 1 97.69 38 MET B CA 1
ATOM 1473 C C . MET B 1 38 ? 8.078 12.266 -0.231 1 97.69 38 MET B C 1
ATOM 1475 O O . MET B 1 38 ? 7.113 12.039 -0.966 1 97.69 38 MET B O 1
ATOM 1479 N N . ASP B 1 39 ? 8.922 13.133 -0.542 1 97.88 39 ASP B N 1
ATOM 1480 C CA . ASP B 1 39 ? 9.172 13.773 -1.828 1 97.88 39 ASP B CA 1
ATOM 1481 C C . ASP B 1 39 ? 10.633 14.195 -1.959 1 97.88 39 ASP B C 1
ATOM 1483 O O . ASP B 1 39 ? 10.992 15.328 -1.64 1 97.88 39 ASP B O 1
ATOM 1487 N N . ALA B 1 40 ? 11.43 13.195 -2.43 1 97.69 40 ALA B N 1
ATOM 1488 C CA . ALA B 1 40 ? 12.867 13.445 -2.373 1 97.69 40 ALA B CA 1
ATOM 1489 C C . ALA B 1 40 ? 13.609 12.617 -3.412 1 97.69 40 ALA B C 1
ATOM 1491 O O . ALA B 1 40 ? 13.078 11.633 -3.93 1 97.69 40 ALA B O 1
ATOM 1492 N N . ARG B 1 41 ? 14.805 13.055 -3.756 1 97.25 41 ARG B N 1
ATOM 1493 C CA . ARG B 1 41 ? 15.82 12.273 -4.453 1 97.25 41 ARG B CA 1
ATOM 1494 C C . ARG B 1 41 ? 16.953 11.891 -3.51 1 97.25 41 ARG B C 1
ATOM 1496 O O . ARG B 1 41 ? 17.562 12.758 -2.883 1 97.25 41 ARG B O 1
ATOM 1503 N N . PHE B 1 42 ? 17.172 10.656 -3.414 1 93 42 PHE B N 1
ATOM 1504 C CA . PHE B 1 42 ? 18.25 10.188 -2.564 1 93 42 PHE B CA 1
ATOM 1505 C C . PHE B 1 42 ? 19.5 9.914 -3.393 1 93 42 PHE B C 1
ATOM 1507 O O . PHE B 1 42 ? 19.422 9.406 -4.512 1 93 42 PHE B O 1
ATOM 1514 N N . PHE B 1 43 ? 20.594 10.211 -2.758 1 89.25 43 PHE B N 1
ATOM 1515 C CA . PHE B 1 43 ? 21.891 9.945 -3.379 1 89.25 43 PHE B CA 1
ATOM 1516 C C . PHE B 1 43 ? 22.594 8.773 -2.695 1 89.25 43 PHE B C 1
ATOM 1518 O O . PHE B 1 43 ? 22.734 8.758 -1.472 1 89.25 43 PHE B O 1
ATOM 1525 N N . THR B 1 44 ? 22.875 7.793 -3.5 1 79.62 44 THR B N 1
ATOM 1526 C CA . THR B 1 44 ? 23.672 6.668 -3.01 1 79.62 44 THR B CA 1
ATOM 1527 C C . THR B 1 44 ? 24.984 6.551 -3.779 1 79.62 44 THR B C 1
ATOM 1529 O O . THR B 1 44 ? 25.188 7.258 -4.766 1 79.62 44 THR B O 1
ATOM 1532 N N . GLU B 1 45 ? 25.812 5.695 -3.156 1 78.06 45 GLU B N 1
ATOM 1533 C CA . GLU B 1 45 ? 27.047 5.48 -3.912 1 78.06 45 GLU B CA 1
ATOM 1534 C C . GLU B 1 45 ? 26.75 4.836 -5.266 1 78.06 45 GLU B C 1
ATOM 1536 O O . GLU B 1 45 ? 26.297 3.691 -5.328 1 78.06 45 GLU B O 1
ATOM 1541 N N . GLY B 1 46 ? 26.812 5.594 -6.262 1 78.25 46 GLY B N 1
ATOM 1542 C CA . GLY B 1 46 ? 26.703 5.09 -7.621 1 78.25 46 GLY B CA 1
ATOM 1543 C C . GLY B 1 46 ? 25.297 5.188 -8.18 1 78.25 46 GLY B C 1
ATOM 1544 O O . GLY B 1 46 ? 24.969 4.57 -9.195 1 78.25 46 GLY B O 1
ATOM 1545 N N . GLY B 1 47 ? 24.406 5.863 -7.41 1 87.25 47 GLY B N 1
ATOM 1546 C CA . GLY B 1 47 ? 23.094 5.93 -8.031 1 87.25 47 GLY B CA 1
ATOM 1547 C C . GLY B 1 47 ? 22.156 6.91 -7.352 1 87.25 47 GLY B C 1
ATOM 1548 O O . GLY B 1 47 ? 22.609 7.746 -6.559 1 87.25 47 GLY B O 1
ATOM 1549 N N . ILE B 1 48 ? 20.984 6.895 -7.848 1 91.88 48 ILE B N 1
ATOM 1550 C CA . ILE B 1 48 ? 19.969 7.805 -7.344 1 91.88 48 ILE B CA 1
ATOM 1551 C C . ILE B 1 48 ? 18.656 7.059 -7.176 1 91.88 48 ILE B C 1
ATOM 1553 O O . ILE B 1 48 ? 18.406 6.043 -7.836 1 91.88 48 ILE B O 1
ATOM 1557 N N . SER B 1 49 ? 17.875 7.512 -6.234 1 93.94 49 SER B N 1
ATOM 1558 C CA . SER B 1 49 ? 16.5 7.039 -6.051 1 93.94 49 SER B CA 1
ATOM 1559 C C . SER B 1 49 ? 15.539 8.203 -5.887 1 93.94 49 SER B C 1
ATOM 1561 O O . SER B 1 49 ? 15.711 9.039 -5 1 93.94 49 SER B O 1
ATOM 1563 N N . ASP B 1 50 ? 14.625 8.258 -6.785 1 97.81 50 ASP B N 1
ATOM 1564 C CA . ASP B 1 50 ? 13.531 9.211 -6.652 1 97.81 50 ASP B CA 1
ATOM 1565 C C . ASP B 1 50 ? 12.328 8.578 -5.953 1 97.81 50 ASP B C 1
ATOM 1567 O O . ASP B 1 50 ? 11.875 7.496 -6.344 1 97.81 50 ASP B O 1
ATOM 1571 N N . GLU B 1 51 ? 11.836 9.281 -4.914 1 97.94 51 GLU B N 1
ATOM 1572 C CA . GLU B 1 51 ? 10.711 8.734 -4.152 1 97.94 51 GLU B CA 1
ATOM 1573 C C . GLU B 1 51 ? 9.641 9.797 -3.912 1 97.94 51 GLU B C 1
ATOM 1575 O O . GLU B 1 51 ? 9.953 10.93 -3.525 1 97.94 51 GLU B O 1
ATOM 1580 N N . ASP B 1 52 ? 8.422 9.508 -4.219 1 98.69 52 ASP B N 1
ATOM 1581 C CA . ASP B 1 52 ? 7.215 10.297 -3.992 1 98.69 52 ASP B CA 1
ATOM 1582 C C . ASP B 1 52 ? 6.117 9.461 -3.346 1 98.69 52 ASP B C 1
ATOM 1584 O O . ASP B 1 52 ? 5.578 8.539 -3.971 1 98.69 52 ASP B O 1
ATOM 1588 N N . LYS B 1 53 ? 5.738 9.766 -2.066 1 98.62 53 LYS B N 1
ATOM 1589 C CA . LYS B 1 53 ? 4.812 8.938 -1.304 1 98.62 53 LYS B CA 1
ATOM 1590 C C . LYS B 1 53 ? 3.863 9.797 -0.472 1 98.62 53 LYS B C 1
ATOM 1592 O O . LYS B 1 53 ? 4.281 10.781 0.135 1 98.62 53 LYS B O 1
ATOM 1597 N N . GLU B 1 54 ? 2.592 9.414 -0.481 1 98.88 54 GLU B N 1
ATOM 1598 C CA . GLU B 1 54 ? 1.545 10.18 0.19 1 98.88 54 GLU B CA 1
ATOM 1599 C C . GLU B 1 54 ? 0.486 9.25 0.787 1 98.88 54 GLU B C 1
ATOM 1601 O O . GLU B 1 54 ? 0.096 8.266 0.166 1 98.88 54 GLU B O 1
ATOM 1606 N N . PHE B 1 55 ? 0.072 9.547 1.962 1 98.94 55 PHE B N 1
ATOM 1607 C CA . PHE B 1 55 ? -1.021 8.883 2.658 1 98.94 55 PHE B CA 1
ATOM 1608 C C . PHE B 1 55 ? -2.178 9.844 2.898 1 98.94 55 PHE B C 1
ATOM 1610 O O . PHE B 1 55 ? -1.967 10.992 3.299 1 98.94 55 PHE B O 1
ATOM 1617 N N . THR B 1 56 ? -3.393 9.438 2.605 1 98.94 56 THR B N 1
ATOM 1618 C CA . THR B 1 56 ? -4.594 10.234 2.852 1 98.94 56 THR B CA 1
ATOM 1619 C C . THR B 1 56 ? -5.602 9.445 3.686 1 98.94 56 THR B C 1
ATOM 1621 O O . THR B 1 56 ? -5.918 8.297 3.365 1 98.94 56 THR B O 1
ATOM 1624 N N . PHE B 1 57 ? -6.031 9.984 4.742 1 98.94 57 PHE B N 1
ATOM 1625 C CA . PHE B 1 57 ? -7.105 9.469 5.582 1 98.94 57 PHE B CA 1
ATOM 1626 C C . PHE B 1 57 ? -8.375 10.297 5.406 1 98.9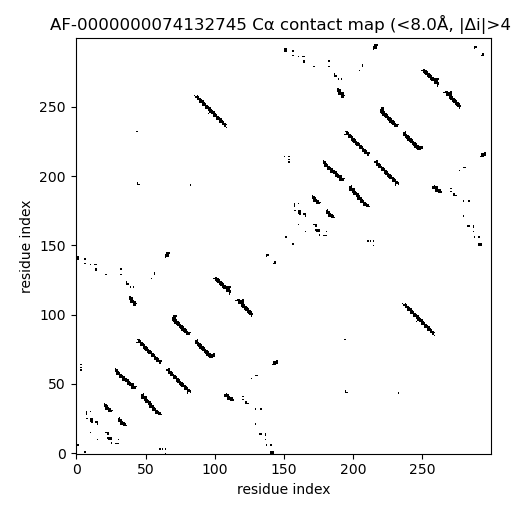4 57 PHE B C 1
ATOM 1628 O O . PHE B 1 57 ? -8.398 11.484 5.723 1 98.94 57 PHE B O 1
ATOM 1635 N N . THR B 1 58 ? -9.438 9.672 4.902 1 98.88 58 THR B N 1
ATOM 1636 C CA . THR B 1 58 ? -10.688 10.367 4.625 1 98.88 58 THR B CA 1
ATOM 1637 C C . THR B 1 58 ? -11.797 9.875 5.551 1 98.88 58 THR B C 1
ATOM 1639 O O . THR B 1 58 ? -12.055 8.672 5.637 1 98.88 58 THR B O 1
ATOM 1642 N N . VAL B 1 59 ? -12.414 10.82 6.199 1 98.62 59 VAL B N 1
ATOM 1643 C CA . VAL B 1 59 ? -13.594 10.539 7.008 1 98.62 59 VAL B CA 1
ATOM 1644 C C . VAL B 1 59 ? -14.812 11.25 6.418 1 98.62 59 VAL B C 1
ATOM 1646 O O . VAL B 1 59 ? -14.766 12.461 6.172 1 98.62 59 VAL B O 1
ATOM 1649 N N . THR B 1 60 ? -15.844 10.523 6.191 1 98.5 60 THR B N 1
ATOM 1650 C CA . THR B 1 60 ? -17.078 11.086 5.648 1 98.5 60 THR B CA 1
ATOM 1651 C C . THR B 1 60 ? -18.203 11.039 6.68 1 98.5 60 THR B C 1
ATOM 1653 O O . THR B 1 60 ? -18.516 9.969 7.207 1 98.5 60 THR B O 1
ATOM 1656 N N . LEU B 1 61 ? -18.766 12.133 6.922 1 98.19 61 LEU B N 1
ATOM 1657 C CA . LEU B 1 61 ? -19.844 12.25 7.902 1 98.19 61 LEU B CA 1
ATOM 1658 C C . LEU B 1 61 ? -21.188 11.93 7.27 1 98.19 61 LEU B C 1
ATOM 1660 O O . LEU B 1 61 ? -21.5 12.422 6.184 1 98.19 61 LEU B O 1
ATOM 1664 N N . LYS B 1 62 ? -21.906 11.141 7.996 1 95.69 62 LYS B N 1
ATOM 1665 C CA . LYS B 1 62 ? -23.266 10.805 7.609 1 95.69 62 LYS B CA 1
ATOM 1666 C C . LYS B 1 62 ? -24.281 11.648 8.375 1 95.69 62 LYS B C 1
ATOM 1668 O O . LYS B 1 62 ? -23.938 12.297 9.367 1 95.69 62 LYS B O 1
ATOM 1673 N N . ASP B 1 63 ? -25.516 11.492 7.891 1 92.19 63 ASP B N 1
ATOM 1674 C CA . ASP B 1 63 ? -26.547 12.32 8.508 1 92.19 63 ASP B CA 1
ATOM 1675 C C . ASP B 1 63 ? -27 11.727 9.844 1 92.19 63 ASP B C 1
ATOM 1677 O O . ASP B 1 63 ? -27.594 12.422 10.672 1 92.19 63 ASP B O 1
ATOM 1681 N N . ASN B 1 64 ? -26.625 10.523 10.188 1 91.69 64 ASN B N 1
ATOM 1682 C CA . ASN B 1 64 ? -27.109 9.852 11.391 1 91.69 64 ASN B CA 1
ATOM 1683 C C . ASN B 1 64 ? -26.094 9.961 12.531 1 91.69 64 ASN B C 1
ATOM 1685 O O . ASN B 1 64 ? -26.172 9.195 13.5 1 91.69 64 ASN B O 1
ATOM 1689 N N . GLY B 1 65 ? -25.156 10.859 12.391 1 94.69 65 GLY B N 1
ATOM 1690 C CA . GLY B 1 65 ? -24.203 11.078 13.469 1 94.69 65 GLY B CA 1
ATOM 1691 C C . GLY B 1 65 ? -23.047 10.102 13.461 1 94.69 65 GLY B C 1
ATOM 1692 O O . GLY B 1 65 ? -22.281 10.008 14.43 1 94.69 65 GLY B O 1
ATOM 1693 N N . LYS B 1 66 ? -22.891 9.414 12.375 1 96.81 66 LYS B N 1
ATOM 1694 C CA . LYS B 1 66 ? -21.812 8.445 12.227 1 96.81 66 LYS B CA 1
ATOM 1695 C C . LYS B 1 66 ? -20.844 8.867 11.125 1 96.81 66 LYS B C 1
ATOM 1697 O O . LYS B 1 66 ? -21.141 9.758 10.336 1 96.81 66 LYS B O 1
ATOM 1702 N N . TRP B 1 67 ? -19.594 8.32 11.219 1 97.69 67 TRP B N 1
ATOM 1703 C CA . TRP B 1 67 ? -18.688 8.555 10.102 1 97.69 67 TRP B CA 1
ATOM 1704 C C . TRP B 1 67 ? -18.172 7.234 9.531 1 97.69 67 TRP B C 1
ATOM 1706 O O . TRP B 1 67 ? -18.219 6.203 10.203 1 97.69 67 TRP B O 1
ATOM 1716 N N . LYS B 1 68 ? -17.797 7.281 8.219 1 97.38 68 LYS B N 1
ATOM 1717 C CA . LYS B 1 68 ? -17.062 6.223 7.535 1 97.38 68 LYS B CA 1
ATOM 1718 C C . LYS B 1 68 ? -15.633 6.641 7.254 1 97.38 68 LYS B C 1
ATOM 1720 O O . LYS B 1 68 ? -15.336 7.832 7.125 1 97.38 68 LYS B O 1
ATOM 1725 N N . GLU B 1 69 ? -14.781 5.648 7.133 1 98.19 69 GLU B N 1
ATOM 1726 C CA . GLU B 1 69 ? -13.367 5.934 6.906 1 98.19 69 GLU B CA 1
ATOM 1727 C C . GLU B 1 69 ? -12.844 5.188 5.68 1 98.19 69 GLU B C 1
ATOM 1729 O O . GLU B 1 69 ? -13.234 4.047 5.426 1 98.19 69 GLU B O 1
ATOM 1734 N N . VAL B 1 70 ? -11.914 5.816 4.969 1 98.25 70 VAL B N 1
ATOM 1735 C CA . VAL B 1 70 ? -11.172 5.164 3.889 1 98.25 70 VAL B CA 1
ATOM 1736 C C . VAL B 1 70 ? -9.773 5.766 3.785 1 98.25 70 VAL B C 1
ATOM 1738 O O . VAL B 1 70 ? -9.609 6.984 3.869 1 98.25 70 VAL B O 1
ATOM 1741 N N . ASP B 1 71 ? -8.797 4.949 3.639 1 98.75 71 ASP B N 1
ATOM 1742 C CA . ASP B 1 71 ? -7.426 5.387 3.395 1 98.75 71 ASP B CA 1
ATOM 1743 C C . ASP B 1 71 ? -7.082 5.312 1.909 1 98.75 71 ASP B C 1
ATOM 1745 O O . ASP B 1 71 ? -7.625 4.477 1.183 1 98.75 71 ASP B O 1
ATOM 1749 N N . SER B 1 72 ? -6.195 6.145 1.503 1 98.75 72 SER B N 1
ATOM 1750 C CA . SER B 1 72 ? -5.523 6.012 0.214 1 98.75 72 SER B CA 1
ATOM 1751 C C . SER B 1 72 ? -4.02 6.227 0.348 1 98.75 72 SER B C 1
ATOM 1753 O O . SER B 1 72 ? -3.576 7.066 1.133 1 98.75 72 SER B O 1
ATOM 1755 N N . THR B 1 73 ? -3.346 5.434 -0.363 1 98.81 73 THR B N 1
ATOM 1756 C CA . THR B 1 73 ? -1.896 5.582 -0.432 1 98.81 73 THR B CA 1
ATOM 1757 C C . THR B 1 73 ? -1.426 5.633 -1.883 1 98.81 73 THR B C 1
ATOM 1759 O O . THR B 1 73 ? -1.897 4.859 -2.721 1 98.81 73 THR B O 1
ATOM 1762 N N . SER B 1 74 ? -0.535 6.523 -2.184 1 98.81 74 SER B N 1
ATOM 1763 C CA . SER B 1 74 ? 0.142 6.625 -3.473 1 98.81 74 SER B CA 1
ATOM 1764 C C . SER B 1 74 ? 1.657 6.609 -3.303 1 98.81 74 SER B C 1
ATOM 1766 O O . SER B 1 74 ? 2.193 7.27 -2.408 1 98.81 74 SER B O 1
ATOM 1768 N N . SER B 1 75 ? 2.332 5.84 -4.117 1 98.69 75 SER B N 1
ATOM 1769 C CA . SER B 1 75 ? 3.787 5.75 -4.055 1 98.69 75 SER B CA 1
ATOM 1770 C C . SER B 1 75 ? 4.395 5.594 -5.445 1 98.69 75 SER B C 1
ATOM 1772 O O . SER B 1 75 ? 3.871 4.848 -6.273 1 98.69 75 SER B O 1
ATOM 1774 N N . LYS B 1 76 ? 5.363 6.289 -5.727 1 98.69 76 LYS B N 1
ATOM 1775 C CA . LYS B 1 76 ? 6.207 6.184 -6.914 1 98.69 76 LYS B CA 1
ATOM 1776 C C . LYS B 1 76 ? 7.688 6.172 -6.535 1 98.69 76 LYS B C 1
ATOM 1778 O O . LYS B 1 76 ? 8.156 7.059 -5.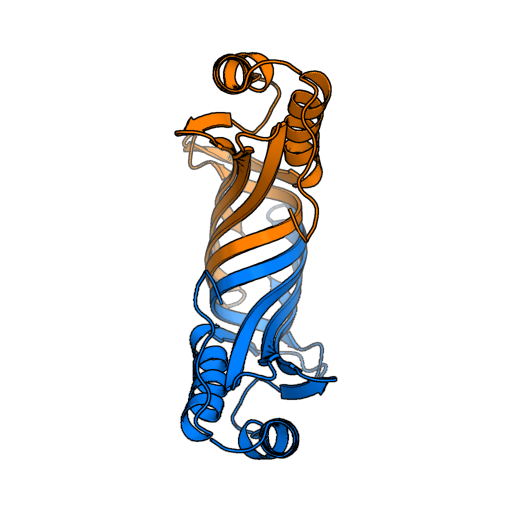82 1 98.69 76 LYS B O 1
ATOM 1783 N N . THR B 1 77 ? 8.383 5.203 -6.918 1 98 77 THR B N 1
ATOM 1784 C CA . THR B 1 77 ? 9.82 5.109 -6.688 1 98 77 THR B CA 1
ATOM 1785 C C . THR B 1 77 ? 10.555 4.723 -7.973 1 98 77 THR B C 1
ATOM 1787 O O . THR B 1 77 ? 10.086 3.861 -8.719 1 98 77 THR B O 1
ATOM 1790 N N . SER B 1 78 ? 11.57 5.312 -8.281 1 98 78 SER B N 1
ATOM 1791 C CA . SER B 1 78 ? 12.508 4.957 -9.344 1 98 78 SER B CA 1
ATOM 1792 C C . SER B 1 78 ? 13.945 5.031 -8.852 1 98 78 SER B C 1
ATOM 1794 O O . SER B 1 78 ? 14.328 5.988 -8.172 1 98 78 SER B O 1
ATOM 1796 N N . SER B 1 79 ? 14.727 4.031 -9.156 1 94.56 79 SER B N 1
ATOM 1797 C CA . SER B 1 79 ? 16.109 4.02 -8.695 1 94.56 79 SER B CA 1
ATOM 1798 C C . SER B 1 79 ? 17.047 3.436 -9.758 1 94.56 79 SER B C 1
ATOM 1800 O O . SER B 1 79 ? 16.641 2.574 -10.539 1 94.56 79 SER B O 1
ATOM 1802 N N . ILE B 1 80 ? 18.109 3.926 -9.836 1 94.31 80 ILE B N 1
ATOM 1803 C CA . ILE B 1 80 ? 19.203 3.402 -10.648 1 94.31 80 ILE B CA 1
ATOM 1804 C C . ILE B 1 80 ? 20.5 3.453 -9.852 1 94.31 80 ILE B C 1
ATOM 1806 O O . ILE B 1 80 ? 20.781 4.438 -9.164 1 94.31 80 ILE B O 1
ATOM 1810 N N . ARG B 1 81 ? 21.156 2.301 -9.914 1 87.94 81 ARG B N 1
ATOM 1811 C CA . ARG B 1 81 ? 22.422 2.219 -9.188 1 87.94 81 ARG B CA 1
ATOM 1812 C C . ARG B 1 81 ? 23.453 1.396 -9.969 1 87.94 81 ARG B C 1
ATOM 1814 O O . ARG B 1 81 ? 23.078 0.46 -10.688 1 87.94 81 ARG B O 1
ATOM 1821 N N . MET B 1 82 ? 24.578 1.828 -9.93 1 85.38 82 MET B N 1
ATOM 1822 C CA . MET B 1 82 ? 25.703 1.09 -10.5 1 85.38 82 MET B CA 1
ATOM 1823 C C . MET B 1 82 ? 26.703 0.717 -9.414 1 85.38 82 MET B C 1
ATOM 1825 O O . MET B 1 82 ? 27.109 1.567 -8.617 1 85.38 82 MET B O 1
ATOM 1829 N N . HIS B 1 83 ? 27 -0.655 -9.281 1 75.38 83 HIS B N 1
ATOM 1830 C CA . HIS B 1 83 ? 28.016 -1.112 -8.336 1 75.38 83 HIS B CA 1
ATOM 1831 C C . HIS B 1 83 ? 28.953 -2.123 -8.984 1 75.38 83 HIS B C 1
ATOM 1833 O O . HIS B 1 83 ? 28.516 -3.186 -9.438 1 75.38 83 HIS B O 1
ATOM 1839 N N . ASN B 1 84 ? 30.156 -1.759 -8.836 1 80.19 84 ASN B N 1
ATOM 1840 C CA . ASN B 1 84 ? 31.188 -2.621 -9.422 1 80.19 84 ASN B CA 1
ATOM 1841 C C . ASN B 1 84 ? 30.828 -3.033 -10.844 1 80.19 84 ASN B C 1
ATOM 1843 O O . ASN B 1 84 ? 30.891 -4.215 -11.188 1 80.19 84 ASN B O 1
ATOM 1847 N N . GLY B 1 85 ? 30.391 -2.154 -11.508 1 80.12 85 GLY B N 1
ATOM 1848 C CA . GLY B 1 85 ? 30.062 -2.375 -12.914 1 80.12 85 GLY B CA 1
ATOM 1849 C C . GLY B 1 85 ? 28.719 -3.039 -13.125 1 80.12 85 GLY B C 1
ATOM 1850 O O . GLY B 1 85 ? 28.297 -3.26 -14.266 1 80.12 85 GLY B O 1
ATOM 1851 N N . LYS B 1 86 ? 28.125 -3.338 -12.047 1 86.38 86 LYS B N 1
ATOM 1852 C CA . LYS B 1 86 ? 26.812 -3.988 -12.156 1 86.38 86 LYS B CA 1
ATOM 1853 C C . LYS B 1 86 ? 25.688 -2.99 -11.938 1 86.38 86 LYS B C 1
ATOM 1855 O O . LYS B 1 86 ? 25.75 -2.16 -11.023 1 86.38 86 LYS B O 1
ATOM 1860 N N . LEU B 1 87 ? 24.703 -3.076 -12.852 1 87.62 87 LEU B N 1
ATOM 1861 C CA . LEU B 1 87 ? 23.594 -2.141 -12.836 1 87.62 87 LEU B CA 1
ATOM 1862 C C . LEU B 1 87 ? 22.422 -2.709 -12.039 1 87.62 87 LEU B C 1
ATOM 1864 O O . LEU B 1 87 ? 22.109 -3.902 -12.141 1 87.62 87 LEU B O 1
ATOM 1868 N N . SER B 1 88 ? 21.891 -1.896 -11.148 1 90.94 88 SER B N 1
ATOM 1869 C CA . SER B 1 88 ? 20.625 -2.193 -10.5 1 90.94 88 SER B CA 1
ATOM 1870 C C . SER B 1 88 ? 19.594 -1.114 -10.805 1 90.94 88 SER B C 1
ATOM 1872 O O . SER B 1 88 ? 19.922 0.07 -10.875 1 90.94 88 SER B O 1
ATOM 1874 N N . PHE B 1 89 ? 18.375 -1.551 -11.055 1 94.62 89 PHE B N 1
ATOM 1875 C CA . PHE B 1 89 ? 17.312 -0.59 -11.312 1 94.62 89 PHE B CA 1
ATOM 1876 C C . PHE B 1 89 ? 16.016 -1.029 -10.656 1 94.62 89 PHE B C 1
ATOM 1878 O O . PHE B 1 89 ? 15.844 -2.205 -10.328 1 94.62 89 PHE B O 1
ATOM 1885 N N . GLY B 1 90 ? 15.227 -0.067 -10.312 1 95.06 90 GLY B N 1
ATOM 1886 C CA . GLY B 1 90 ? 13.906 -0.323 -9.758 1 95.06 90 GLY B CA 1
ATOM 1887 C C . GLY B 1 90 ? 12.891 0.754 -10.102 1 95.06 90 GLY B C 1
ATOM 1888 O O . GLY B 1 90 ? 13.227 1.941 -10.125 1 95.06 90 GLY B O 1
ATOM 1889 N N . LYS B 1 91 ? 11.773 0.339 -10.469 1 98.19 91 LYS B N 1
ATOM 1890 C CA . LYS B 1 91 ? 10.633 1.229 -10.656 1 98.19 91 LYS B CA 1
ATOM 1891 C C . LYS B 1 91 ? 9.367 0.642 -10.031 1 98.19 91 LYS B C 1
ATOM 1893 O O . LYS B 1 91 ? 9.086 -0.549 -10.188 1 98.19 91 LYS B O 1
ATOM 1898 N N . ASP B 1 92 ? 8.727 1.423 -9.25 1 98.5 92 ASP B N 1
ATOM 1899 C CA . ASP B 1 92 ? 7.512 1.008 -8.562 1 98.5 92 ASP B CA 1
ATOM 1900 C C . ASP B 1 92 ? 6.469 2.123 -8.57 1 98.5 92 ASP B C 1
ATOM 1902 O O . ASP B 1 92 ? 6.785 3.277 -8.281 1 98.5 92 ASP B O 1
ATOM 1906 N N . ILE B 1 93 ? 5.277 1.879 -9.023 1 98.75 93 ILE B N 1
ATOM 1907 C CA . ILE B 1 93 ? 4.121 2.76 -8.898 1 98.75 93 ILE B CA 1
ATOM 1908 C C . ILE B 1 93 ? 2.975 2.016 -8.211 1 98.75 93 ILE B C 1
ATOM 1910 O O . ILE B 1 93 ? 2.654 0.883 -8.586 1 98.75 93 ILE B O 1
ATOM 1914 N N . SER B 1 94 ? 2.432 2.609 -7.238 1 98.62 94 SER B N 1
ATOM 1915 C CA . SER B 1 94 ? 1.351 1.937 -6.523 1 98.62 94 SER B CA 1
ATOM 1916 C C . SER B 1 94 ? 0.292 2.93 -6.059 1 98.62 94 SER B C 1
ATOM 1918 O O . SER B 1 94 ? 0.613 4.066 -5.703 1 98.62 94 SER B O 1
ATOM 1920 N N . PHE B 1 95 ? -0.91 2.541 -6.121 1 98.62 95 PHE B N 1
ATOM 1921 C CA . PHE B 1 95 ? -2.076 3.211 -5.559 1 98.62 95 PHE B CA 1
ATOM 1922 C C . PHE B 1 95 ? -2.971 2.221 -4.824 1 98.62 95 PHE B C 1
ATOM 1924 O O . PHE B 1 95 ? -3.184 1.101 -5.297 1 98.62 95 PHE B O 1
ATOM 1931 N N . SER B 1 96 ? -3.395 2.588 -3.684 1 98.62 96 SER B N 1
ATOM 1932 C CA . SER B 1 96 ? -4.32 1.734 -2.945 1 98.62 96 SER B CA 1
ATOM 1933 C C . SER B 1 96 ? -5.395 2.559 -2.246 1 98.62 96 SER B C 1
ATOM 1935 O O . SER B 1 96 ? -5.168 3.721 -1.9 1 98.62 96 SER B O 1
ATOM 1937 N N . LYS B 1 97 ? -6.512 2.041 -2.102 1 98.62 97 LYS B N 1
ATOM 1938 C CA . LYS B 1 97 ? -7.641 2.617 -1.374 1 98.62 97 LYS B CA 1
ATOM 1939 C C . LYS B 1 97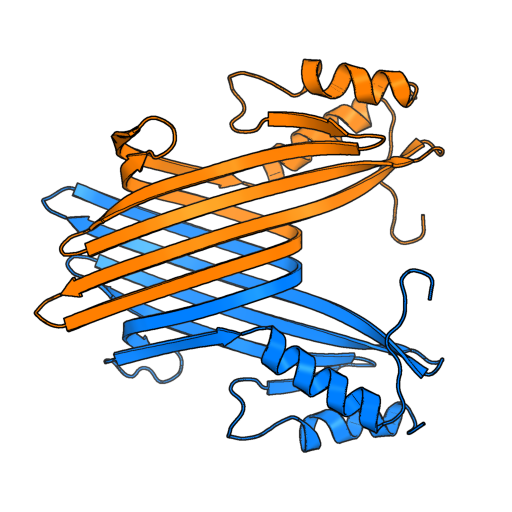 ? -8.297 1.58 -0.469 1 98.62 97 LYS B C 1
ATOM 1941 O O . LYS B 1 97 ? -8.625 0.479 -0.914 1 98.62 97 LYS B O 1
ATOM 1946 N N . GLY B 1 98 ? -8.375 1.854 0.795 1 98.19 98 GLY B N 1
ATOM 1947 C CA . GLY B 1 98 ? -8.875 0.951 1.821 1 98.19 98 GLY B CA 1
ATOM 1948 C C . GLY B 1 98 ? -8.211 1.154 3.168 1 98.19 98 GLY B C 1
ATOM 1949 O O . GLY B 1 98 ? -7.738 2.252 3.477 1 98.19 98 GLY B O 1
ATOM 1950 N N . LYS B 1 99 ? -8.25 0.175 3.996 1 98.19 99 LYS B N 1
ATOM 1951 C CA . LYS B 1 99 ? -7.605 0.265 5.301 1 98.19 99 LYS B CA 1
ATOM 1952 C C . LYS B 1 99 ? -6.098 0.06 5.184 1 98.19 99 LYS B C 1
ATOM 1954 O O . LYS B 1 99 ? -5.641 -0.872 4.52 1 98.19 99 LYS B O 1
ATOM 1959 N N . THR B 1 100 ? -5.398 0.953 5.805 1 98.62 100 THR B N 1
ATOM 1960 C CA . THR B 1 100 ? -3.941 0.887 5.723 1 98.62 100 THR B CA 1
ATOM 1961 C C . THR B 1 100 ? -3.314 1.067 7.102 1 98.62 100 THR B C 1
ATOM 1963 O O . THR B 1 100 ? -3.744 1.923 7.879 1 98.62 100 THR B O 1
ATOM 1966 N N . TYR B 1 101 ? -2.391 0.258 7.391 1 98.75 101 TYR B N 1
ATOM 1967 C CA . TYR B 1 101 ? -1.427 0.45 8.469 1 98.75 101 TYR B CA 1
ATOM 1968 C C . TYR B 1 101 ? -0.008 0.543 7.918 1 98.75 101 TYR B C 1
ATOM 1970 O O . TYR B 1 101 ? 0.441 -0.343 7.188 1 98.75 101 TYR B O 1
ATOM 1978 N N . GLN B 1 102 ? 0.674 1.592 8.234 1 98.81 102 GLN B N 1
ATOM 1979 C CA . GLN B 1 102 ? 2.039 1.772 7.754 1 98.81 102 GLN B CA 1
ATOM 1980 C C . GLN B 1 102 ? 2.881 2.549 8.758 1 98.81 102 GLN B C 1
ATOM 1982 O O . GLN B 1 102 ? 2.432 3.559 9.305 1 98.81 102 GLN B O 1
ATOM 1987 N N . LYS B 1 103 ? 3.961 2.119 9.117 1 98.81 103 LYS B N 1
ATOM 1988 C CA . LYS B 1 103 ? 5.02 2.805 9.852 1 98.81 103 LYS B CA 1
ATOM 1989 C C . LYS B 1 103 ? 6.324 2.809 9.062 1 98.81 103 LYS B C 1
ATOM 1991 O O . LYS B 1 103 ? 6.789 1.76 8.609 1 98.81 103 LYS B O 1
ATOM 1996 N N . SER B 1 104 ? 6.875 3.941 8.875 1 98.62 104 SER B N 1
ATOM 1997 C CA . SER B 1 104 ? 8.086 4.117 8.078 1 98.62 104 SER B CA 1
ATOM 1998 C C . SER B 1 104 ? 9.023 5.137 8.711 1 98.62 104 SER B C 1
ATOM 2000 O O . SER B 1 104 ? 8.57 6.152 9.25 1 98.62 104 SER B O 1
ATOM 2002 N N . ILE B 1 105 ? 10.203 4.887 8.734 1 98.12 105 ILE B N 1
ATOM 2003 C CA . ILE B 1 105 ? 11.242 5.844 9.109 1 98.12 105 ILE B CA 1
ATOM 2004 C C . ILE B 1 105 ? 12.43 5.711 8.156 1 98.12 105 ILE B C 1
ATOM 2006 O O . ILE B 1 105 ? 12.812 4.602 7.777 1 98.12 105 ILE B O 1
ATOM 2010 N N . SER B 1 106 ? 12.992 6.758 7.703 1 96.19 106 SER B N 1
ATOM 2011 C CA . SER B 1 106 ? 14.18 6.723 6.852 1 96.19 106 SER B CA 1
ATOM 2012 C C . SER B 1 106 ? 15.055 7.953 7.066 1 96.19 106 SER B C 1
ATOM 2014 O O . SER B 1 106 ? 14.562 9.008 7.48 1 96.19 106 SER B O 1
ATOM 2016 N N . PHE B 1 107 ? 16.188 7.746 6.859 1 94.94 107 PHE B N 1
ATOM 2017 C CA . PHE B 1 107 ? 17.234 8.758 6.949 1 94.94 107 PHE B CA 1
ATOM 2018 C C . PHE B 1 107 ? 18.281 8.539 5.863 1 94.94 107 PHE B C 1
ATOM 2020 O O . PHE B 1 107 ? 18.719 7.414 5.629 1 94.94 107 PHE B O 1
ATOM 2027 N N . GLY B 1 108 ? 18.672 9.664 5.18 1 92.62 108 GLY B N 1
ATOM 2028 C CA . GLY B 1 108 ? 19.719 9.547 4.172 1 92.62 108 GLY B CA 1
ATOM 2029 C C . GLY B 1 108 ? 20.125 10.883 3.58 1 92.62 108 GLY B C 1
ATOM 2030 O O . GLY B 1 108 ? 19.578 11.922 3.953 1 92.62 108 GLY B O 1
ATOM 2031 N N . ILE B 1 109 ? 21.078 10.789 2.65 1 93.44 109 ILE B N 1
ATOM 2032 C CA . ILE B 1 109 ? 21.562 11.984 1.955 1 93.44 109 ILE B CA 1
ATOM 2033 C C . ILE B 1 109 ? 20.797 12.164 0.649 1 93.44 109 ILE B C 1
ATOM 2035 O O . ILE B 1 109 ? 20.641 11.211 -0.123 1 93.44 109 ILE B O 1
ATOM 2039 N N . GLY B 1 110 ? 20.25 13.352 0.488 1 94.5 110 GLY B N 1
ATOM 2040 C CA . GLY B 1 110 ? 19.484 13.594 -0.729 1 94.5 110 GLY B CA 1
ATOM 2041 C C . GLY B 1 110 ? 19 15.023 -0.859 1 94.5 110 GLY B C 1
ATOM 2042 O O . GLY B 1 110 ? 19.578 15.938 -0.267 1 94.5 110 GLY B O 1
ATOM 2043 N N . GLN B 1 111 ? 18.062 15.164 -1.782 1 96.94 111 GLN B N 1
ATOM 2044 C CA . GLN B 1 111 ? 17.422 16.438 -2.037 1 96.94 111 GLN B CA 1
ATOM 2045 C C . GLN B 1 111 ? 15.922 16.375 -1.73 1 96.94 111 GLN B C 1
ATOM 2047 O O . GLN B 1 111 ? 15.219 15.508 -2.266 1 96.94 111 GLN B O 1
ATOM 2052 N N . ASP B 1 112 ? 15.555 17.281 -0.822 1 96.62 112 ASP B N 1
ATOM 2053 C CA . ASP B 1 112 ? 14.125 17.469 -0.601 1 96.62 112 ASP B CA 1
ATOM 2054 C C . ASP B 1 112 ? 13.469 18.172 -1.788 1 96.62 112 ASP B C 1
ATOM 2056 O O . ASP B 1 112 ? 13.859 19.281 -2.143 1 96.62 112 ASP B O 1
ATOM 2060 N N . LYS B 1 113 ? 12.531 17.578 -2.371 1 96.81 113 LYS B N 1
ATOM 2061 C CA . LYS B 1 113 ? 12.023 18.141 -3.623 1 96.81 113 LYS B CA 1
ATOM 2062 C C . LYS B 1 113 ? 11.078 19.312 -3.365 1 96.81 113 LYS B C 1
ATOM 2064 O O . LYS B 1 113 ? 10.875 20.156 -4.238 1 96.81 113 LYS B O 1
ATOM 2069 N N . GLU B 1 114 ? 10.492 19.312 -2.225 1 91.81 114 GLU B N 1
ATOM 2070 C CA . GLU B 1 114 ? 9.609 20.422 -1.889 1 91.81 114 GLU B CA 1
ATOM 2071 C C . GLU B 1 114 ? 10.406 21.703 -1.647 1 91.81 114 GLU B C 1
ATOM 2073 O O . GLU B 1 114 ? 10.094 22.75 -2.223 1 91.81 114 GLU B O 1
ATOM 2078 N N . SER B 1 115 ? 11.484 21.625 -0.93 1 92.88 115 SER B N 1
ATOM 2079 C CA . SER B 1 115 ? 12.266 22.797 -0.571 1 92.88 115 SER B CA 1
ATOM 2080 C C . SER B 1 115 ? 13.422 23.016 -1.542 1 92.88 115 SER B C 1
ATOM 2082 O O . SER B 1 115 ? 13.984 24.109 -1.608 1 92.88 115 SER B O 1
ATOM 2084 N N . GLY B 1 116 ? 13.883 21.906 -2.213 1 95.44 116 GLY B N 1
ATOM 2085 C CA . GLY B 1 116 ? 15.031 21.953 -3.1 1 95.44 116 GLY B CA 1
ATOM 2086 C C . GLY B 1 116 ? 16.359 21.812 -2.373 1 95.44 116 GLY B C 1
ATOM 2087 O O . GLY B 1 116 ? 17.406 21.719 -3.004 1 95.44 116 GLY B O 1
ATOM 2088 N N . LYS B 1 117 ? 16.344 21.734 -1.108 1 96.44 117 LYS B N 1
ATOM 2089 C CA . LYS B 1 117 ? 17.562 21.703 -0.299 1 96.44 117 LYS B CA 1
ATOM 2090 C C . LYS B 1 117 ? 18.234 20.328 -0.378 1 96.44 117 LYS B C 1
ATOM 2092 O O . LYS B 1 117 ? 17.578 19.297 -0.328 1 96.44 117 LYS B O 1
ATOM 2097 N N . VAL B 1 118 ? 19.531 20.359 -0.53 1 95.25 118 VAL B N 1
ATOM 2098 C CA . VAL B 1 118 ? 20.344 19.156 -0.583 1 95.25 118 VAL B CA 1
ATOM 2099 C C . VAL B 1 118 ? 21 18.906 0.78 1 95.25 118 VAL B C 1
ATOM 2101 O O . VAL B 1 118 ? 21.5 19.828 1.412 1 95.25 118 VAL B O 1
AT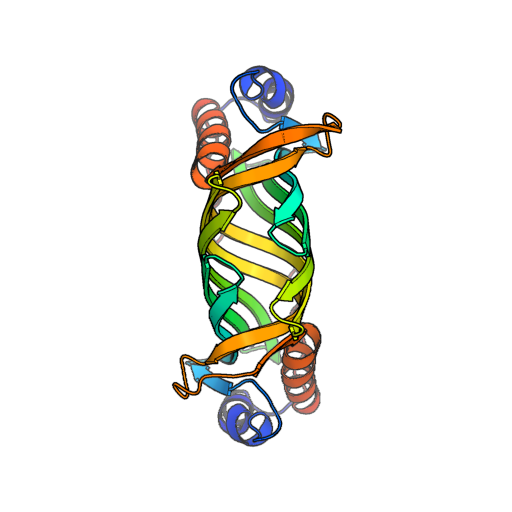OM 2104 N N . GLY B 1 119 ? 20.938 17.719 1.322 1 93.81 119 GLY B N 1
ATOM 2105 C CA . GLY B 1 119 ? 21.469 17.328 2.611 1 93.81 119 GLY B CA 1
ATOM 2106 C C . GLY B 1 119 ? 20.797 16.094 3.197 1 93.81 119 GLY B C 1
ATOM 2107 O O . GLY B 1 119 ? 20.5 15.141 2.477 1 93.81 119 GLY B O 1
ATOM 2108 N N . ILE B 1 120 ? 20.734 16.156 4.492 1 93.88 120 ILE B N 1
ATOM 2109 C CA . ILE B 1 120 ? 20.078 15.055 5.191 1 93.88 120 ILE B CA 1
ATOM 2110 C C . ILE B 1 120 ? 18.578 15.117 4.957 1 93.88 120 ILE B C 1
ATOM 2112 O O . ILE B 1 120 ? 17.953 16.172 5.152 1 93.88 120 ILE B O 1
ATOM 2116 N N . VAL B 1 121 ? 18.078 14.016 4.438 1 95.31 121 VAL B N 1
ATOM 2117 C CA . VAL B 1 121 ? 16.625 13.875 4.281 1 95.31 121 VAL B CA 1
ATOM 2118 C C . VAL B 1 121 ? 16.109 12.844 5.277 1 95.31 121 VAL B C 1
ATOM 2120 O O . VAL B 1 121 ? 16.562 11.695 5.301 1 95.31 121 VAL B O 1
ATOM 2123 N N . GLU B 1 122 ? 15.148 13.312 6.102 1 95.06 122 GLU B N 1
ATOM 2124 C CA . GLU B 1 122 ? 14.477 12.43 7.051 1 95.06 122 GLU B CA 1
ATOM 2125 C C . GLU B 1 122 ? 12.984 12.32 6.742 1 95.06 122 GLU B C 1
ATOM 2127 O O . GLU B 1 122 ? 12.375 13.273 6.27 1 95.06 122 GLU B O 1
ATOM 2132 N N . SER B 1 123 ? 12.523 11.086 6.934 1 95.81 123 SER B N 1
ATOM 2133 C CA . SER B 1 123 ? 11.094 10.891 6.738 1 95.81 123 SER B CA 1
ATOM 2134 C C . SER B 1 123 ? 10.516 9.922 7.766 1 95.81 123 SER B C 1
ATOM 2136 O O . SER B 1 123 ? 11.195 8.984 8.188 1 95.81 123 SER B O 1
ATOM 2138 N N . ARG B 1 124 ? 9.328 10.242 8.172 1 97.31 124 ARG B N 1
ATOM 2139 C CA . ARG B 1 124 ? 8.57 9.367 9.062 1 97.31 124 ARG B CA 1
ATOM 2140 C C . ARG B 1 124 ? 7.098 9.328 8.672 1 97.31 124 ARG B C 1
ATOM 2142 O O . ARG B 1 124 ? 6.539 10.336 8.234 1 97.31 124 ARG B O 1
ATOM 2149 N N . LEU B 1 125 ? 6.582 8.141 8.797 1 98.69 125 LEU B N 1
ATOM 2150 C CA . LEU B 1 125 ? 5.141 7.961 8.688 1 98.69 125 LEU B CA 1
ATOM 2151 C C . LEU B 1 125 ? 4.629 6.977 9.734 1 98.69 125 LEU B C 1
ATOM 2153 O O . LEU B 1 125 ? 5.223 5.914 9.938 1 98.69 125 LEU B O 1
ATOM 2157 N N . ASP B 1 126 ? 3.613 7.305 10.383 1 98.69 126 ASP B N 1
ATOM 2158 C CA . ASP B 1 126 ? 2.793 6.441 11.227 1 98.69 126 ASP B CA 1
ATOM 2159 C C . ASP B 1 126 ? 1.307 6.746 11.047 1 98.69 126 ASP B C 1
ATOM 2161 O O . ASP B 1 126 ? 0.801 7.734 11.586 1 98.69 126 ASP B O 1
ATOM 2165 N N . THR B 1 127 ? 0.659 5.867 10.281 1 98.88 127 THR B N 1
ATOM 2166 C CA . THR B 1 127 ? -0.713 6.172 9.891 1 98.88 127 THR B CA 1
ATOM 2167 C C . THR B 1 127 ? -1.616 6.262 11.117 1 98.88 127 THR B C 1
ATOM 2169 O O . THR B 1 127 ? -2.648 6.938 11.086 1 98.88 127 THR B O 1
ATOM 2172 N N . SER B 1 128 ? -1.253 5.621 12.203 1 98.62 128 SER B N 1
ATOM 2173 C CA . SER B 1 128 ? -2.105 5.613 13.383 1 98.62 128 SER B CA 1
ATOM 2174 C C . SER B 1 128 ? -2.197 7 14.008 1 98.62 128 SER B C 1
ATOM 2176 O O . SER B 1 128 ? -3.209 7.348 14.625 1 98.62 128 SER B O 1
ATOM 2178 N N . ILE B 1 129 ? -1.191 7.836 13.828 1 98.31 129 ILE B N 1
ATOM 2179 C CA . ILE B 1 129 ? -1.134 9.141 14.484 1 98.31 129 ILE B CA 1
ATOM 2180 C C . ILE B 1 129 ? -2.146 10.086 13.844 1 98.31 129 ILE B C 1
ATOM 2182 O O . ILE B 1 129 ? -2.934 10.727 14.539 1 98.31 129 ILE B O 1
ATOM 2186 N N . ILE B 1 130 ? -2.193 10.188 12.539 1 98.69 130 ILE B N 1
ATOM 2187 C CA . ILE B 1 130 ? -3.125 11.078 11.852 1 98.69 130 ILE B CA 1
ATOM 2188 C C . ILE B 1 130 ? -4.551 10.555 12.023 1 98.69 130 ILE B C 1
ATOM 2190 O O . ILE B 1 130 ? -5.484 11.336 12.211 1 98.69 130 ILE B O 1
ATOM 2194 N N . LYS B 1 131 ? -4.734 9.258 11.953 1 98.75 131 LYS B N 1
ATOM 2195 C CA . LYS B 1 131 ? -6.059 8.672 12.156 1 98.75 131 LYS B CA 1
ATOM 2196 C C . LYS B 1 131 ? -6.598 9 13.547 1 98.75 131 LYS B C 1
ATOM 2198 O O . LYS B 1 131 ? -7.746 9.422 13.695 1 98.75 131 LYS B O 1
ATOM 2203 N N . LYS B 1 132 ? -5.758 8.75 14.531 1 98.56 132 LYS B N 1
ATOM 2204 C CA . LYS B 1 132 ? -6.16 9.039 15.906 1 98.56 132 LYS B CA 1
ATOM 2205 C C . LYS B 1 132 ? -6.535 10.508 16.078 1 98.56 132 LYS B C 1
ATOM 2207 O O . LYS B 1 132 ? -7.508 10.836 16.75 1 98.56 132 LYS B O 1
ATOM 2212 N N . SER B 1 133 ? -5.801 11.359 15.469 1 98.62 133 SER B N 1
ATOM 2213 C CA . SER B 1 133 ? -6.043 12.797 15.57 1 98.62 133 SER B CA 1
ATOM 2214 C C . SER B 1 133 ? -7.438 13.164 15.078 1 98.62 133 SER B C 1
ATOM 2216 O O . SER B 1 133 ? -8.188 13.844 15.773 1 98.62 133 SER B O 1
ATOM 2218 N N . ILE B 1 134 ? -7.793 12.648 13.914 1 98.81 134 ILE B N 1
ATOM 2219 C CA . ILE B 1 134 ? -9.07 12.992 13.297 1 98.81 134 ILE B CA 1
ATOM 2220 C C . ILE B 1 134 ? -10.203 12.281 14.023 1 98.81 134 ILE B C 1
ATOM 2222 O O . ILE B 1 134 ? -11.25 12.883 14.289 1 98.81 134 ILE B O 1
ATOM 2226 N N . ARG B 1 135 ? -9.977 11.055 14.422 1 98.62 135 ARG B N 1
ATOM 2227 C CA . ARG B 1 135 ? -10.992 10.305 15.156 1 98.62 135 ARG B CA 1
ATOM 2228 C C . ARG B 1 135 ? -11.297 10.961 16.5 1 98.62 135 ARG B C 1
ATOM 2230 O O . ARG B 1 135 ? -12.461 11.055 16.906 1 98.62 135 ARG B O 1
ATOM 2237 N N . ASP B 1 136 ? -10.273 11.391 17.188 1 98.62 136 ASP B N 1
ATOM 2238 C CA . ASP B 1 136 ? -10.469 12.031 18.484 1 98.62 136 ASP B CA 1
ATOM 2239 C C . ASP B 1 136 ? -11.289 13.312 18.359 1 98.62 136 ASP B C 1
ATOM 2241 O O . ASP B 1 136 ? -12.148 13.594 19.188 1 98.62 136 ASP B O 1
ATOM 2245 N N . TYR B 1 137 ? -10.984 14.094 17.328 1 98.62 137 TYR B N 1
ATOM 2246 C CA . TYR B 1 137 ? -11.758 15.305 17.062 1 98.62 137 TYR B CA 1
ATOM 2247 C C . TYR B 1 137 ? -13.234 14.969 16.891 1 98.62 137 TYR B C 1
ATOM 2249 O O . TYR B 1 137 ? -14.094 15.609 17.516 1 98.62 137 TYR B O 1
ATOM 2257 N N . LEU B 1 138 ? -13.523 13.883 16.156 1 98.62 138 LEU B N 1
ATOM 2258 C CA . LEU B 1 138 ? -14.906 13.508 15.883 1 98.62 138 LEU B CA 1
ATOM 2259 C C . LEU B 1 138 ? -15.594 13.016 17.156 1 98.62 138 LEU B C 1
ATOM 2261 O O . LEU B 1 138 ? -16.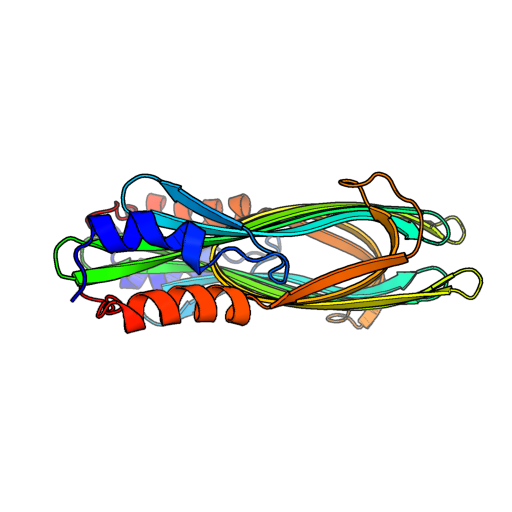75 13.352 17.406 1 98.62 138 LEU B O 1
ATOM 2265 N N . LYS B 1 139 ? -14.852 12.242 17.875 1 98.25 139 LYS B N 1
ATOM 2266 C CA . LYS B 1 139 ? -15.406 11.734 19.125 1 98.25 139 LYS B CA 1
ATOM 2267 C C . LYS B 1 139 ? -15.711 12.875 20.094 1 98.25 139 LYS B C 1
ATOM 2269 O O . LYS B 1 139 ? -16.734 12.852 20.766 1 98.25 139 LYS B O 1
ATOM 2274 N N . GLN B 1 140 ? -14.867 13.836 20.125 1 98.31 140 GLN B N 1
ATOM 2275 C CA . GLN B 1 140 ? -15.078 15.008 20.984 1 98.31 140 GLN B CA 1
ATOM 2276 C C . GLN B 1 140 ? -16.328 15.773 20.547 1 98.31 140 GLN B C 1
ATOM 2278 O O . GLN B 1 140 ? -17 16.391 21.391 1 98.31 140 GLN B O 1
ATOM 2283 N N . CYS B 1 141 ? -16.594 15.703 19.281 1 98.31 141 CYS B N 1
ATOM 2284 C CA . CYS B 1 141 ? -17.766 16.375 18.75 1 98.31 141 CYS B CA 1
ATOM 2285 C C . CYS B 1 141 ? -19.031 15.539 18.938 1 98.31 141 CYS B C 1
ATOM 2287 O O . CYS B 1 141 ? -20.125 15.945 18.531 1 98.31 141 CYS B O 1
ATOM 2289 N N . GLY B 1 142 ? -18.844 14.297 19.469 1 97.56 142 GLY B N 1
ATOM 2290 C CA . GLY B 1 142 ? -19.984 13.453 19.781 1 97.56 142 GLY B CA 1
ATOM 2291 C C . GLY B 1 142 ? -20.328 12.461 18.672 1 97.56 142 GLY B C 1
ATOM 2292 O O . GLY B 1 142 ? -21.375 11.828 18.703 1 97.56 142 GLY B O 1
ATOM 2293 N N . TRP B 1 143 ? -19.484 12.375 17.688 1 97.19 143 TRP B N 1
ATOM 2294 C CA . TRP B 1 143 ? -19.734 11.469 16.578 1 97.19 143 TRP B CA 1
ATOM 2295 C C . TRP B 1 143 ? -19.188 10.07 16.875 1 97.19 143 TRP B C 1
ATOM 2297 O O . TRP B 1 143 ? -18.359 9.898 17.766 1 97.19 143 TRP B O 1
ATOM 2307 N N . LYS B 1 144 ? -19.797 9.078 16.062 1 95.12 144 LYS B N 1
ATOM 2308 C CA . LYS B 1 144 ? -19.406 7.688 16.25 1 95.12 144 LYS B CA 1
ATOM 2309 C C . LYS B 1 144 ? -18.984 7.059 14.922 1 95.12 144 LYS B C 1
ATOM 2311 O O . LYS B 1 144 ? -19.484 7.449 13.859 1 95.12 144 LYS B O 1
ATOM 2316 N N . LYS B 1 145 ? -18.094 6.16 15.047 1 94.56 145 LYS B N 1
ATOM 2317 C CA . LYS B 1 145 ? -17.703 5.418 13.852 1 94.56 145 LYS B CA 1
ATOM 2318 C C . LYS B 1 145 ? -18.812 4.465 13.422 1 94.56 145 LYS B C 1
ATOM 2320 O O . LYS B 1 145 ? -19.406 3.77 14.25 1 94.56 145 LYS B O 1
ATOM 2325 N N . ALA B 1 146 ? -18.984 4.41 12.141 1 89.5 146 ALA B N 1
ATOM 2326 C CA . ALA B 1 146 ? -19.984 3.49 11.617 1 89.5 146 ALA B CA 1
ATOM 2327 C C . ALA B 1 146 ? -19.516 2.043 11.695 1 89.5 146 ALA B C 1
ATOM 2329 O O . ALA B 1 146 ? -18.328 1.76 11.453 1 89.5 146 ALA B O 1
ATOM 2330 N N . GLY B 1 147 ? -20.25 1.149 12.219 1 74.25 147 GLY B N 1
ATOM 2331 C CA . GLY B 1 147 ? -19.938 -0.271 12.211 1 74.25 147 GLY B CA 1
ATOM 2332 C C . GLY B 1 147 ? -20.078 -0.91 10.844 1 74.25 147 GLY B C 1
ATOM 2333 O O . GLY B 1 147 ? -20.281 -0.214 9.844 1 74.25 147 GLY B O 1
ATOM 2334 N N . LEU B 1 148 ? -19.875 -2.225 10.719 1 61 148 LEU B N 1
ATOM 2335 C CA . LEU B 1 148 ? -19.953 -3.002 9.492 1 61 148 LEU B CA 1
ATOM 2336 C C . LEU B 1 148 ? -21.312 -2.787 8.805 1 61 148 LEU B C 1
ATOM 2338 O O . LEU B 1 148 ? -21.391 -2.803 7.574 1 61 148 LEU B O 1
ATOM 2342 N N . PHE B 1 149 ? -22.422 -2.76 9.5 1 52.66 149 PHE B N 1
ATOM 2343 C CA . PHE B 1 149 ? -23.781 -2.723 8.977 1 52.66 149 PHE B CA 1
ATOM 2344 C C . PHE B 1 149 ? -24.312 -1.293 8.938 1 52.66 149 PHE B C 1
ATOM 2346 O O . PHE B 1 149 ? -25.438 -1.055 8.5 1 52.66 149 PHE B O 1
ATOM 2353 N N . GLY B 1 150 ? -23.672 -0.361 9.312 1 43.72 150 GLY B N 1
ATOM 2354 C CA . GLY B 1 150 ? -24.266 0.968 9.336 1 43.72 150 GLY B CA 1
ATOM 2355 C C . GLY B 1 150 ? -23.266 2.07 9.039 1 43.72 150 GLY B C 1
ATOM 2356 O O . GLY B 1 150 ? -22.062 1.853 9.102 1 43.72 150 GLY B O 1
#

Nearest PDB structures (foldseek):
  3qra-assembly1_A  TM=3.454E-01  e=8.371E+00  Yersinia pestis

pLDDT: mean 94.95, std 7.83, range [43.72, 98.94]